Protein AF-F3FT94-F1 (afdb_monomer_lite)

Sequence (284 aa):
KVILTPLTETDPQAVAIVDQLWSALGADVEHMQVERHDEVLAATSHLPHLLAFGLVDSLAKRNENLDIFRYAAGGFRDFTRIAGSDPTMWHDIFMANRDAVLRTLDSFRTDLDALREAVDAGDGAQLMDVFTRARAAREHFGRILASRARVDTAPEEPRALHSGSAEGVSHRIKGPVDVTSAVLFMVATSISEGCDLLLEDVPVSSFCEGSIDILRLMGGDIVLQNVRKLANETVADLHVRSARLKGADIPEALVPLALNAFPVLLVAAACAEGRTILRGAQAL

Structure (mmCIF, N/CA/C/O backbone):
data_AF-F3FT94-F1
#
_entry.id   AF-F3FT94-F1
#
loop_
_atom_site.group_PDB
_atom_site.id
_atom_site.type_symbol
_atom_site.label_atom_id
_atom_site.label_alt_id
_atom_site.label_comp_id
_atom_site.label_asym_id
_atom_site.label_entity_id
_atom_site.label_seq_id
_atom_site.pdbx_PDB_ins_code
_atom_site.Cartn_x
_atom_site.Cartn_y
_atom_site.Cartn_z
_atom_site.occupancy
_atom_site.B_iso_or_equiv
_atom_site.auth_seq_id
_atom_site.auth_comp_id
_atom_site.auth_asym_id
_atom_site.auth_atom_id
_atom_site.pdbx_PDB_model_num
ATOM 1 N N . LYS A 1 1 ? -3.438 10.968 3.374 1.00 79.06 1 LYS A N 1
ATOM 2 C CA . LYS A 1 1 ? -4.656 10.794 2.556 1.00 79.06 1 LYS A CA 1
ATOM 3 C C . LYS A 1 1 ? -5.293 9.473 2.922 1.00 79.06 1 LYS A C 1
ATOM 5 O O . LYS A 1 1 ? -4.556 8.499 3.029 1.00 79.06 1 LYS A O 1
ATOM 10 N N . VAL A 1 2 ? -6.606 9.455 3.099 1.00 85.06 2 VAL A N 1
ATOM 11 C CA . VAL A 1 2 ? -7.408 8.240 3.288 1.00 85.06 2 VAL A CA 1
ATOM 12 C C . VAL A 1 2 ? -8.500 8.263 2.227 1.00 85.06 2 VAL A C 1
ATOM 14 O O . VAL A 1 2 ? -9.102 9.308 2.006 1.00 85.06 2 VAL A O 1
ATOM 17 N N . ILE A 1 3 ? -8.714 7.146 1.534 1.00 91.38 3 ILE A N 1
ATOM 18 C CA . ILE A 1 3 ? -9.756 7.040 0.510 1.00 91.38 3 ILE A CA 1
ATOM 19 C C . ILE A 1 3 ? -10.891 6.204 1.090 1.00 91.38 3 ILE A C 1
ATOM 21 O O . ILE A 1 3 ? -10.663 5.072 1.508 1.00 91.38 3 ILE A O 1
ATOM 25 N N . LEU A 1 4 ? -12.098 6.761 1.111 1.00 92.62 4 LEU A N 1
ATOM 26 C CA . LEU A 1 4 ? -13.319 6.030 1.429 1.00 92.62 4 LEU A CA 1
ATOM 27 C C . LEU A 1 4 ? -14.034 5.674 0.127 1.00 92.62 4 LEU A C 1
ATOM 29 O O . LEU A 1 4 ? -14.183 6.518 -0.758 1.00 92.62 4 LEU A O 1
ATOM 33 N N . THR A 1 5 ? -14.496 4.432 0.016 1.00 94.50 5 THR A N 1
ATOM 34 C CA . THR A 1 5 ? -15.199 3.919 -1.166 1.00 94.50 5 THR A CA 1
ATOM 35 C C . THR A 1 5 ? -16.643 3.519 -0.846 1.00 94.50 5 THR A C 1
ATOM 37 O O . THR A 1 5 ? -16.990 2.340 -0.931 1.00 94.50 5 THR A O 1
ATOM 40 N N . PRO A 1 6 ? -17.503 4.471 -0.426 1.00 93.69 6 PRO A N 1
ATOM 41 C CA . PRO A 1 6 ? -18.876 4.151 -0.054 1.00 93.69 6 PRO A CA 1
ATOM 42 C C . PRO A 1 6 ? -19.667 3.630 -1.259 1.00 93.69 6 PRO A C 1
ATOM 44 O O . PRO A 1 6 ? -19.603 4.191 -2.356 1.00 93.69 6 PRO A O 1
ATOM 47 N N . LEU A 1 7 ? -20.441 2.570 -1.032 1.00 93.19 7 LEU A N 1
ATOM 48 C CA . LEU A 1 7 ? -21.412 2.035 -1.981 1.00 93.19 7 LEU A CA 1
ATOM 49 C C . LEU A 1 7 ? -22.773 2.715 -1.791 1.00 93.19 7 LEU A C 1
ATOM 51 O O . LEU A 1 7 ? -23.006 3.426 -0.814 1.00 93.19 7 LEU A O 1
ATOM 55 N N . THR A 1 8 ? -23.700 2.467 -2.717 1.00 91.88 8 THR A N 1
ATOM 56 C CA . THR A 1 8 ? -25.050 3.061 -2.652 1.00 91.88 8 THR A CA 1
ATOM 57 C C . THR A 1 8 ? -25.821 2.568 -1.424 1.00 91.88 8 THR A C 1
ATOM 59 O O . THR A 1 8 ? -26.625 3.298 -0.850 1.00 91.88 8 THR A O 1
ATOM 62 N N . GLU A 1 9 ? -25.561 1.331 -1.014 1.00 91.06 9 GLU A N 1
ATOM 63 C CA . GLU A 1 9 ? -26.126 0.672 0.160 1.00 91.06 9 GLU A CA 1
ATOM 64 C C . GLU A 1 9 ? -25.372 0.964 1.466 1.00 91.06 9 GLU A C 1
ATOM 66 O O . GLU A 1 9 ? -25.832 0.553 2.531 1.00 91.06 9 GLU A O 1
ATOM 71 N N . THR A 1 10 ? -24.214 1.634 1.414 1.00 86.31 10 THR A N 1
ATOM 72 C CA . THR A 1 10 ? -23.462 1.968 2.629 1.00 86.31 10 THR A CA 1
ATOM 73 C C . THR A 1 10 ? -24.223 3.016 3.435 1.00 86.31 10 THR A C 1
ATOM 75 O O . THR A 1 10 ? -24.618 4.047 2.897 1.00 86.31 10 THR A O 1
ATOM 78 N N . ASP A 1 11 ? -24.410 2.768 4.736 1.00 86.19 11 ASP A N 1
ATOM 79 C CA . ASP A 1 11 ? -25.089 3.704 5.634 1.00 86.19 11 ASP A CA 1
ATOM 80 C C . ASP A 1 11 ? -24.367 5.069 5.647 1.00 86.19 11 ASP A C 1
ATOM 82 O O . ASP A 1 11 ? -23.209 5.147 6.079 1.00 86.19 11 ASP A O 1
ATOM 86 N N . PRO A 1 12 ? -25.032 6.161 5.223 1.00 89.31 12 PRO A N 1
ATOM 87 C CA . PRO A 1 12 ? -24.436 7.492 5.214 1.00 89.31 12 PRO A CA 1
ATOM 88 C C . PRO A 1 12 ? -23.957 7.963 6.592 1.00 89.31 12 PRO A C 1
ATOM 90 O O . PRO A 1 12 ? -22.992 8.726 6.672 1.00 89.31 12 PRO A O 1
ATOM 93 N N . GLN A 1 13 ? -24.601 7.520 7.680 1.00 82.62 13 GLN A N 1
ATOM 94 C CA . GLN A 1 13 ? -24.169 7.866 9.036 1.00 82.62 13 GLN A CA 1
ATOM 95 C C . GLN A 1 13 ? -22.846 7.181 9.387 1.00 82.62 13 GLN A C 1
ATOM 97 O O . GLN A 1 13 ? -21.951 7.830 9.927 1.00 82.62 13 GLN A O 1
ATOM 102 N N . ALA A 1 14 ? -22.682 5.908 9.020 1.00 79.25 14 ALA A N 1
ATOM 103 C CA . ALA A 1 14 ? -21.430 5.185 9.228 1.00 79.25 14 ALA A CA 1
ATOM 104 C C . ALA A 1 14 ? -20.273 5.819 8.437 1.00 79.25 14 ALA A C 1
ATOM 106 O O . ALA A 1 14 ? -19.185 6.008 8.985 1.00 79.25 14 ALA A O 1
ATOM 107 N N . VAL A 1 15 ? -20.516 6.222 7.182 1.00 85.81 15 VAL A N 1
ATOM 108 C CA . VAL A 1 15 ? -19.518 6.940 6.367 1.00 85.81 15 VAL A CA 1
ATOM 109 C C . VAL A 1 15 ? -19.104 8.245 7.042 1.00 85.81 15 VAL A C 1
ATOM 111 O O . VAL A 1 15 ? -17.912 8.514 7.153 1.00 85.81 15 VAL A O 1
ATOM 114 N N . ALA A 1 16 ? -20.065 9.030 7.540 1.00 83.00 16 ALA A N 1
ATOM 115 C CA . ALA A 1 16 ? -19.778 10.291 8.219 1.00 83.00 16 ALA A CA 1
ATOM 116 C C . ALA A 1 16 ? -18.933 10.100 9.491 1.00 83.00 16 ALA A C 1
ATOM 118 O O . ALA A 1 16 ? -18.038 10.902 9.749 1.00 83.00 16 ALA A O 1
ATOM 119 N N . ILE A 1 17 ? -19.179 9.036 10.263 1.00 78.25 17 ILE A N 1
ATOM 120 C CA . ILE A 1 17 ? -18.390 8.709 11.461 1.00 78.25 17 ILE A CA 1
ATOM 121 C C . ILE A 1 17 ? -16.949 8.343 11.080 1.00 78.25 17 ILE A C 1
ATOM 123 O O . ILE A 1 17 ? -16.007 8.867 11.675 1.00 78.25 17 ILE A O 1
ATOM 127 N N . VAL A 1 18 ? -16.762 7.470 10.083 1.00 79.81 18 VAL A N 1
ATOM 128 C CA . VAL A 1 18 ? -15.424 7.046 9.630 1.00 79.81 18 VAL A CA 1
ATOM 129 C C . VAL A 1 18 ? -14.651 8.214 9.016 1.00 79.81 18 VAL A C 1
ATOM 131 O O . VAL A 1 18 ? -13.454 8.355 9.262 1.00 79.81 18 VAL A O 1
ATOM 134 N N . ASP A 1 19 ? -15.325 9.076 8.257 1.00 87.25 19 ASP A N 1
ATOM 135 C CA . ASP A 1 19 ? -14.734 10.301 7.722 1.00 87.25 19 ASP A CA 1
ATOM 136 C C . ASP A 1 19 ? -14.255 11.220 8.852 1.00 87.25 19 ASP A C 1
ATOM 138 O O . ASP A 1 19 ? -13.080 11.583 8.894 1.00 87.25 19 ASP A O 1
ATOM 142 N N . GLN A 1 20 ? -15.123 11.518 9.826 1.00 79.19 20 GLN A N 1
ATOM 143 C CA . GLN A 1 20 ? -14.771 12.357 10.973 1.00 79.19 20 GLN A CA 1
ATOM 144 C C . GLN A 1 20 ? -13.613 11.779 11.782 1.00 79.19 20 GLN A C 1
ATOM 146 O O . GLN A 1 20 ? -12.736 12.535 12.199 1.00 79.19 20 GLN A O 1
ATOM 151 N N . LEU A 1 21 ? -13.583 10.458 11.977 1.00 78.75 21 LEU A N 1
ATOM 152 C CA . LEU A 1 21 ? -12.481 9.772 12.644 1.00 78.75 21 LEU A CA 1
ATOM 153 C C . LEU A 1 21 ? -11.152 10.053 11.934 1.00 78.75 21 LEU A C 1
ATOM 155 O O . LEU A 1 21 ? -10.201 10.512 12.565 1.00 78.75 21 LEU A O 1
ATOM 159 N N . TRP A 1 22 ? -11.080 9.812 10.624 1.00 80.25 22 TRP A N 1
ATOM 160 C CA . TRP A 1 22 ? -9.849 10.016 9.859 1.00 80.25 22 TRP A CA 1
ATOM 161 C C . TRP A 1 22 ? -9.465 11.491 9.747 1.00 80.25 22 TRP A C 1
ATOM 163 O O . TRP A 1 22 ? -8.296 11.838 9.934 1.00 80.25 22 TRP A O 1
ATOM 173 N N . SER A 1 23 ? -10.443 12.361 9.514 1.00 80.44 23 SER A N 1
ATOM 174 C CA . SER A 1 23 ? -10.255 13.810 9.458 1.00 80.44 23 SER A CA 1
ATOM 175 C C . SER A 1 23 ? -9.723 14.362 10.786 1.00 80.44 23 SER A C 1
ATOM 177 O O . SER A 1 23 ? -8.806 15.182 10.793 1.00 80.44 23 SER A O 1
ATOM 179 N N . ALA A 1 24 ? -10.221 13.876 11.927 1.00 70.75 24 ALA A N 1
ATOM 180 C CA . ALA A 1 24 ? -9.740 14.296 13.244 1.00 70.75 24 ALA A CA 1
ATOM 181 C C . ALA A 1 24 ? -8.314 13.811 13.558 1.00 70.75 24 ALA A C 1
ATOM 183 O O . ALA A 1 24 ? -7.609 14.446 14.340 1.00 70.75 24 ALA A O 1
ATOM 184 N N . LEU A 1 25 ? -7.861 12.731 12.911 1.00 72.06 25 LEU A N 1
ATOM 185 C CA . LEU A 1 25 ? -6.463 12.285 12.932 1.00 72.06 25 LEU A CA 1
ATOM 186 C C . LEU A 1 25 ? -5.565 13.083 11.962 1.00 72.06 25 LEU A C 1
ATOM 188 O O . LEU A 1 25 ? -4.392 12.749 11.796 1.00 72.06 25 LEU A O 1
ATOM 192 N N . GLY A 1 26 ? -6.094 14.128 11.315 1.00 74.44 26 GLY A N 1
ATOM 193 C CA . GLY A 1 26 ? -5.369 14.970 10.360 1.00 74.44 26 GLY A CA 1
ATOM 194 C C . GLY A 1 26 ? -5.232 14.352 8.967 1.00 74.44 26 GLY A C 1
ATOM 195 O O . GLY A 1 26 ? -4.396 14.792 8.175 1.00 74.44 26 GLY A O 1
ATOM 196 N N . ALA A 1 27 ? -6.006 13.310 8.647 1.00 76.88 27 ALA A N 1
ATOM 197 C CA . ALA A 1 27 ? -5.999 12.746 7.307 1.00 76.88 27 ALA A CA 1
ATOM 198 C C . ALA A 1 27 ? -6.817 13.610 6.335 1.00 76.88 27 ALA A C 1
ATOM 200 O O . ALA A 1 27 ? -7.955 13.967 6.600 1.00 76.88 27 ALA A O 1
ATOM 201 N N . ASP A 1 28 ? -6.259 13.862 5.152 1.00 84.06 28 ASP A N 1
ATOM 202 C CA . ASP A 1 28 ? -7.012 14.332 3.984 1.00 84.06 28 ASP A CA 1
ATOM 203 C C . ASP A 1 28 ? -7.885 13.179 3.447 1.00 84.06 28 ASP A C 1
ATOM 205 O O . ASP A 1 28 ? -7.358 12.255 2.807 1.00 84.06 28 ASP A O 1
ATOM 209 N N . VAL A 1 29 ? -9.177 13.184 3.798 1.00 88.69 29 VAL A N 1
ATOM 210 C CA . VAL A 1 29 ? -10.160 12.152 3.430 1.00 88.69 29 VAL A CA 1
ATOM 211 C C . VAL A 1 29 ? -10.788 12.471 2.073 1.00 88.69 29 VAL A C 1
ATOM 213 O O . VAL A 1 29 ? -11.266 13.576 1.831 1.00 88.69 29 VAL A O 1
ATOM 216 N N . GLU A 1 30 ? -10.805 11.489 1.173 1.00 92.88 30 GLU A N 1
ATOM 217 C CA . GLU A 1 30 ? -11.364 11.613 -0.175 1.00 92.88 30 GLU A CA 1
ATOM 218 C C . GLU A 1 30 ? -12.339 10.470 -0.450 1.00 92.88 30 GLU A C 1
ATOM 220 O O . GLU A 1 30 ? -12.083 9.328 -0.074 1.00 92.88 30 GLU A O 1
ATOM 225 N N . HIS A 1 31 ? -13.466 10.759 -1.102 1.00 93.75 31 HIS A N 1
ATOM 226 C CA . HIS A 1 31 ? -14.447 9.734 -1.467 1.00 93.75 31 HIS A CA 1
ATOM 227 C C . HIS A 1 31 ? -14.284 9.355 -2.934 1.00 93.75 31 HIS A C 1
ATOM 229 O O . HIS A 1 31 ? -14.174 10.224 -3.801 1.00 93.75 31 HIS A O 1
ATOM 235 N N . MET A 1 32 ? -14.282 8.057 -3.225 1.00 94.44 32 MET A N 1
ATOM 236 C CA . MET A 1 32 ? -14.032 7.535 -4.568 1.00 94.44 32 MET A CA 1
ATOM 237 C C . MET A 1 32 ? -14.913 6.320 -4.858 1.00 94.44 32 MET A C 1
ATOM 239 O O . MET A 1 32 ? -15.293 5.595 -3.953 1.00 94.44 32 MET A O 1
ATOM 243 N N . GLN A 1 33 ? -15.239 6.072 -6.125 1.00 95.56 33 GLN A N 1
ATOM 244 C CA . GLN A 1 33 ? -15.858 4.799 -6.514 1.00 95.56 33 GLN A CA 1
ATOM 245 C C . GLN A 1 33 ? -14.830 3.662 -6.432 1.00 95.56 33 GLN A C 1
ATOM 247 O O . GLN A 1 33 ? -13.646 3.900 -6.690 1.00 95.56 33 GLN A O 1
ATOM 252 N N . VAL A 1 34 ? -15.275 2.443 -6.111 1.00 94.12 34 VAL A N 1
ATOM 253 C CA . VAL A 1 34 ? -14.401 1.264 -5.942 1.00 94.12 34 VAL A CA 1
ATOM 254 C C . VAL A 1 34 ? -13.569 1.010 -7.199 1.00 94.12 34 VAL A C 1
ATOM 256 O O . VAL A 1 34 ? -12.347 0.904 -7.127 1.00 94.12 34 VAL A O 1
ATOM 259 N N . GLU A 1 35 ? -14.198 1.027 -8.371 1.00 94.88 35 GLU A N 1
ATOM 260 C CA . GLU A 1 35 ? -13.521 0.772 -9.647 1.00 94.88 35 GLU A CA 1
ATOM 261 C C . GLU A 1 35 ? -12.454 1.833 -9.921 1.00 94.88 35 GLU A C 1
ATOM 263 O O . GLU A 1 35 ? -11.358 1.536 -10.396 1.00 94.88 35 GLU A O 1
ATOM 268 N N . ARG A 1 36 ? -12.756 3.090 -9.579 1.00 95.69 36 ARG A N 1
ATOM 269 C CA . ARG A 1 36 ? -11.820 4.196 -9.768 1.00 95.69 36 ARG A CA 1
ATOM 270 C C . ARG A 1 36 ? -10.638 4.102 -8.804 1.00 95.69 36 ARG A C 1
ATOM 272 O O . ARG A 1 36 ? -9.517 4.395 -9.219 1.00 95.69 36 ARG A O 1
ATOM 279 N N . HIS A 1 37 ? -10.879 3.703 -7.558 1.00 96.12 37 HIS A N 1
ATOM 280 C CA . HIS A 1 37 ? -9.828 3.436 -6.577 1.00 96.12 37 HIS A CA 1
ATOM 281 C C . HIS A 1 37 ? -8.860 2.379 -7.109 1.00 96.12 37 HIS A C 1
ATOM 283 O O . HIS A 1 37 ? -7.651 2.619 -7.182 1.00 96.12 37 HIS A O 1
ATOM 289 N N . ASP A 1 38 ? -9.404 1.265 -7.583 1.00 96.25 38 ASP A N 1
ATOM 290 C CA . ASP A 1 38 ? -8.629 0.137 -8.079 1.00 96.25 38 ASP A CA 1
ATOM 291 C C . ASP A 1 38 ? -7.821 0.485 -9.332 1.00 96.25 38 ASP A C 1
ATOM 293 O O . ASP A 1 38 ? -6.641 0.137 -9.417 1.00 96.25 38 ASP A O 1
ATOM 297 N N . GLU A 1 39 ? -8.393 1.233 -10.276 1.00 96.94 39 GLU A N 1
ATOM 298 C CA . GLU A 1 39 ? -7.671 1.724 -11.457 1.00 96.94 39 GLU A CA 1
ATOM 299 C C . GLU A 1 39 ? -6.526 2.676 -11.098 1.00 96.94 39 GLU A C 1
ATOM 301 O O . GLU A 1 39 ? -5.420 2.572 -11.642 1.00 96.94 39 GLU A O 1
ATOM 306 N N . VAL A 1 40 ? -6.775 3.617 -10.183 1.00 95.38 40 VAL A N 1
ATOM 307 C CA . VAL A 1 40 ? -5.762 4.593 -9.766 1.00 95.38 40 VAL A CA 1
ATOM 308 C C . VAL A 1 40 ? -4.627 3.893 -9.023 1.00 95.38 40 VAL A C 1
ATOM 310 O O . VAL A 1 40 ? -3.456 4.168 -9.311 1.00 95.38 40 VAL A O 1
ATOM 313 N N . LEU A 1 41 ? -4.932 2.974 -8.102 1.00 95.88 41 LEU A N 1
ATOM 314 C CA . LEU A 1 41 ? -3.902 2.253 -7.353 1.00 95.88 41 LEU A CA 1
ATOM 315 C C . LEU A 1 41 ? -3.169 1.218 -8.208 1.00 95.88 41 LEU A C 1
ATOM 317 O O . LEU A 1 41 ? -1.963 1.047 -8.018 1.00 95.88 41 LEU A O 1
ATOM 321 N N . ALA A 1 42 ? -3.822 0.613 -9.204 1.00 97.75 42 ALA A N 1
ATOM 322 C CA . ALA A 1 42 ? -3.145 -0.247 -10.171 1.00 97.75 42 ALA A CA 1
ATOM 323 C C . ALA A 1 42 ? -1.989 0.490 -10.866 1.00 97.75 42 ALA A C 1
ATOM 325 O O . ALA A 1 42 ? -0.866 -0.015 -10.908 1.00 97.75 42 ALA A O 1
ATOM 326 N N . ALA A 1 43 ? -2.235 1.719 -11.328 1.00 95.00 43 ALA A N 1
ATOM 327 C CA . ALA A 1 43 ? -1.231 2.528 -12.015 1.00 95.00 43 ALA A CA 1
ATOM 328 C C . ALA A 1 43 ? -0.184 3.151 -11.080 1.00 95.00 43 ALA A C 1
ATOM 330 O O . ALA A 1 43 ? 0.997 3.212 -11.423 1.00 95.00 43 ALA A O 1
ATOM 331 N N . THR A 1 44 ? -0.604 3.640 -9.912 1.00 92.62 44 THR A N 1
ATOM 332 C CA . THR A 1 44 ? 0.252 4.468 -9.042 1.00 92.62 44 THR A CA 1
ATOM 333 C C . THR A 1 44 ? 0.943 3.695 -7.919 1.00 92.62 44 THR A C 1
ATOM 335 O O . THR A 1 44 ? 1.904 4.208 -7.346 1.00 92.62 44 THR A O 1
ATOM 338 N N . SER A 1 45 ? 0.498 2.469 -7.624 1.00 94.81 45 SER A N 1
ATOM 339 C CA . SER A 1 45 ? 1.023 1.638 -6.536 1.00 94.81 45 SER A CA 1
ATOM 340 C C . SER A 1 45 ? 1.356 0.216 -6.996 1.00 94.81 45 SER A C 1
ATOM 342 O O . SER A 1 45 ? 2.506 -0.212 -6.873 1.00 94.81 45 SER A O 1
ATOM 344 N N . HIS A 1 46 ? 0.400 -0.508 -7.583 1.00 97.38 46 HIS A N 1
ATOM 345 C CA . HIS A 1 46 ? 0.551 -1.945 -7.832 1.00 97.38 46 HIS A CA 1
ATOM 346 C C . HIS A 1 46 ? 1.537 -2.254 -8.959 1.00 97.38 46 HIS A C 1
ATOM 348 O O . HIS A 1 46 ? 2.455 -3.050 -8.761 1.00 97.38 46 HIS A O 1
ATOM 354 N N . LEU A 1 47 ? 1.406 -1.601 -10.118 1.00 97.25 47 LEU A N 1
ATOM 355 C CA . LEU A 1 47 ? 2.344 -1.785 -11.225 1.00 97.25 47 LEU A CA 1
ATOM 356 C C . LEU A 1 47 ? 3.794 -1.456 -10.811 1.00 97.25 47 LEU A C 1
ATOM 358 O O . LEU A 1 47 ? 4.666 -2.283 -11.079 1.00 97.25 47 LEU A O 1
ATOM 362 N N . PRO A 1 48 ? 4.090 -0.336 -10.116 1.00 95.31 48 PRO A N 1
ATOM 363 C CA . PRO A 1 48 ? 5.423 -0.094 -9.567 1.00 95.31 48 PRO A CA 1
ATOM 364 C C . PRO A 1 48 ? 5.984 -1.250 -8.726 1.00 95.31 48 PRO A C 1
ATOM 366 O O . PRO A 1 48 ? 7.136 -1.633 -8.927 1.00 95.31 48 PRO A O 1
ATOM 369 N N . HIS A 1 49 ? 5.185 -1.842 -7.830 1.00 95.69 49 HIS A N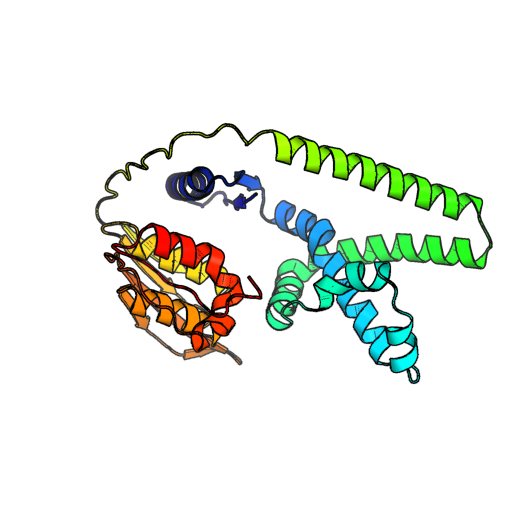 1
ATOM 370 C CA . HIS A 1 49 ? 5.628 -2.990 -7.028 1.00 95.69 49 HIS A CA 1
ATOM 371 C C . HIS A 1 49 ? 5.867 -4.227 -7.892 1.00 95.69 49 HIS A C 1
ATOM 373 O O . HIS A 1 49 ? 6.896 -4.882 -7.739 1.00 95.69 49 HIS A O 1
ATOM 379 N N . LEU A 1 50 ? 4.975 -4.514 -8.845 1.00 96.38 50 LEU A N 1
ATOM 380 C CA . LEU A 1 50 ? 5.123 -5.651 -9.753 1.00 96.38 50 LEU A CA 1
ATOM 381 C C . LEU A 1 50 ? 6.421 -5.555 -10.570 1.00 96.38 50 LEU A C 1
ATOM 383 O O . LEU A 1 50 ? 7.162 -6.533 -10.679 1.00 96.38 50 LEU A O 1
ATOM 387 N N . LEU A 1 51 ? 6.730 -4.366 -11.096 1.00 95.44 51 LEU A N 1
ATOM 388 C CA . LEU A 1 51 ? 7.968 -4.106 -11.834 1.00 95.44 51 LEU A CA 1
ATOM 389 C C . LEU A 1 51 ? 9.206 -4.218 -10.936 1.00 95.44 51 LEU A C 1
ATOM 391 O O . LEU A 1 51 ? 10.220 -4.767 -11.368 1.00 95.44 51 LEU A O 1
ATOM 395 N N . ALA A 1 52 ? 9.135 -3.734 -9.693 1.00 93.38 52 ALA A N 1
ATOM 396 C CA . ALA A 1 52 ? 10.236 -3.838 -8.740 1.00 93.38 52 ALA A CA 1
ATOM 397 C C . ALA A 1 52 ? 10.528 -5.301 -8.360 1.00 93.38 52 ALA A C 1
ATOM 399 O O . ALA A 1 52 ? 11.682 -5.726 -8.451 1.00 93.38 52 ALA A O 1
ATOM 400 N N . PHE A 1 53 ? 9.499 -6.082 -8.005 1.00 94.19 53 PHE A N 1
ATOM 401 C CA . PHE A 1 53 ? 9.634 -7.519 -7.739 1.00 94.19 53 PHE A CA 1
ATOM 402 C C . PHE A 1 53 ? 10.197 -8.257 -8.956 1.00 94.19 53 PHE A C 1
ATOM 404 O O . PHE A 1 53 ? 11.181 -8.986 -8.831 1.00 94.19 53 PHE A O 1
ATOM 411 N N . GLY A 1 54 ? 9.625 -8.021 -10.142 1.00 93.56 54 GLY A N 1
ATOM 412 C CA . GLY A 1 54 ? 10.058 -8.666 -11.381 1.00 93.56 54 GLY A CA 1
ATOM 413 C C . GLY A 1 54 ? 11.505 -8.340 -11.758 1.00 93.56 54 GLY A C 1
ATOM 414 O O . GLY A 1 54 ? 12.247 -9.229 -12.179 1.00 93.56 54 GLY A O 1
ATOM 415 N N . LEU A 1 55 ? 11.943 -7.091 -11.571 1.00 91.06 55 LEU A N 1
ATOM 416 C CA . LEU A 1 55 ? 13.325 -6.690 -11.837 1.00 91.06 55 LEU A CA 1
ATOM 417 C C . LEU A 1 55 ? 14.307 -7.385 -10.885 1.00 91.06 55 LEU A C 1
ATOM 419 O O . LEU A 1 55 ? 15.310 -7.935 -11.343 1.00 91.06 55 LEU A O 1
ATOM 423 N N . VAL A 1 56 ? 14.025 -7.376 -9.579 1.00 90.38 56 VAL A N 1
ATOM 424 C CA . VAL A 1 56 ? 14.895 -8.010 -8.574 1.00 90.38 56 VAL A CA 1
ATOM 425 C C . VAL A 1 56 ? 14.988 -9.517 -8.805 1.00 90.38 56 VAL A C 1
ATOM 427 O O . VAL A 1 56 ? 16.095 -10.056 -8.843 1.00 90.38 56 VAL A O 1
ATOM 430 N N . ASP A 1 57 ? 13.855 -10.185 -9.022 1.00 92.06 57 ASP A N 1
ATOM 431 C CA . ASP A 1 57 ? 13.795 -11.626 -9.288 1.00 92.06 57 ASP A CA 1
ATOM 432 C C . ASP A 1 57 ? 14.538 -12.008 -10.583 1.00 92.06 57 ASP A C 1
ATOM 434 O O . ASP A 1 57 ? 15.333 -12.952 -10.600 1.00 92.06 57 ASP A O 1
ATOM 438 N N . SER A 1 58 ? 14.367 -11.225 -11.655 1.00 89.31 58 SER A N 1
ATOM 439 C CA . SER A 1 58 ? 15.076 -11.429 -12.925 1.00 89.31 58 SER A CA 1
ATOM 440 C C . SER A 1 58 ? 16.598 -11.347 -12.765 1.00 89.31 58 SER A C 1
ATOM 442 O O . SER A 1 58 ? 17.328 -12.184 -13.302 1.00 89.31 58 SER A O 1
ATOM 444 N N . LEU A 1 59 ? 17.098 -10.377 -11.990 1.00 87.38 59 LEU A N 1
ATOM 445 C CA . LEU A 1 59 ? 18.534 -10.232 -11.734 1.00 87.38 59 LEU A CA 1
ATOM 446 C C . LEU A 1 59 ? 19.077 -11.320 -10.803 1.00 87.38 59 LEU A C 1
ATOM 448 O O . LEU A 1 59 ? 20.178 -11.821 -11.038 1.00 87.38 59 LEU A O 1
ATOM 452 N N . ALA A 1 60 ? 18.306 -11.723 -9.791 1.00 85.38 60 ALA A N 1
ATOM 453 C CA . ALA A 1 60 ? 18.697 -12.772 -8.852 1.00 85.38 60 ALA A CA 1
ATOM 454 C C . ALA A 1 60 ? 18.942 -14.124 -9.543 1.00 85.38 60 ALA A C 1
ATOM 456 O O . ALA A 1 60 ? 19.825 -14.875 -9.125 1.00 85.38 60 ALA A O 1
ATOM 457 N N . LYS A 1 61 ? 18.213 -14.399 -10.631 1.00 86.44 61 LYS A N 1
ATOM 458 C CA . LYS A 1 61 ? 18.321 -15.622 -11.444 1.00 86.44 61 LYS A CA 1
ATOM 459 C C . LYS A 1 61 ? 19.539 -15.664 -12.378 1.00 86.44 61 LYS A C 1
ATOM 461 O O . LYS A 1 61 ? 19.758 -16.681 -13.034 1.00 86.44 61 LYS A O 1
ATOM 466 N N . ARG A 1 62 ? 20.328 -14.589 -12.484 1.00 83.50 62 ARG A N 1
ATOM 467 C CA . ARG A 1 62 ? 21.511 -14.540 -13.364 1.00 83.50 62 ARG A CA 1
ATOM 468 C C . ARG A 1 62 ? 22.731 -15.153 -12.671 1.00 83.50 62 ARG A C 1
ATOM 470 O O . ARG A 1 62 ? 22.948 -14.932 -11.486 1.00 83.50 62 ARG A O 1
ATOM 477 N N . ASN A 1 63 ? 23.579 -15.841 -13.439 1.00 70.56 63 ASN A N 1
ATOM 478 C CA . ASN A 1 63 ? 24.803 -16.482 -12.929 1.00 70.56 63 ASN A CA 1
ATOM 479 C C . ASN A 1 63 ? 25.807 -15.492 -12.292 1.00 70.56 63 ASN A C 1
ATOM 481 O O . ASN A 1 63 ? 26.609 -15.898 -11.461 1.00 70.56 63 ASN A O 1
ATOM 485 N N . GLU A 1 64 ? 25.751 -14.207 -12.656 1.00 72.56 64 GLU A N 1
ATOM 486 C CA . GLU A 1 64 ? 26.646 -13.130 -12.184 1.00 72.56 64 GLU A CA 1
ATOM 487 C C . GLU A 1 64 ? 25.968 -12.196 -11.159 1.00 72.56 64 GLU A C 1
ATOM 489 O O . GLU A 1 64 ? 26.346 -11.033 -11.007 1.00 72.56 64 GLU A O 1
ATOM 494 N N . ASN A 1 65 ? 24.923 -12.665 -10.470 1.00 74.38 65 ASN A N 1
ATOM 495 C CA . ASN A 1 65 ? 24.088 -11.824 -9.606 1.00 74.38 65 ASN A CA 1
ATOM 496 C C . ASN A 1 65 ? 24.884 -11.014 -8.557 1.00 74.38 65 ASN A C 1
ATOM 498 O O . ASN A 1 65 ? 24.602 -9.831 -8.372 1.00 74.38 65 ASN A O 1
ATOM 502 N N . LEU A 1 66 ? 25.909 -11.592 -7.923 1.00 68.06 66 LEU A N 1
ATOM 503 C CA . LEU A 1 66 ? 26.723 -10.923 -6.899 1.00 68.06 66 LEU A CA 1
ATOM 504 C C . LEU A 1 66 ? 27.474 -9.698 -7.433 1.00 68.06 66 LEU A C 1
ATOM 506 O O . LEU A 1 66 ? 27.571 -8.692 -6.729 1.00 68.06 66 LEU A O 1
ATOM 510 N N . ASP A 1 67 ? 27.972 -9.759 -8.666 1.00 70.62 67 ASP A N 1
ATOM 511 C CA . ASP A 1 67 ? 28.648 -8.621 -9.288 1.00 70.62 67 ASP A CA 1
ATOM 512 C C . ASP A 1 67 ? 27.627 -7.567 -9.730 1.00 70.62 67 ASP A C 1
ATOM 514 O O . ASP A 1 67 ? 27.815 -6.383 -9.457 1.00 70.62 67 ASP A O 1
ATOM 518 N N . ILE A 1 68 ? 26.483 -7.978 -10.290 1.00 70.00 68 ILE A N 1
ATOM 519 C CA . ILE A 1 68 ? 25.389 -7.063 -10.662 1.00 70.00 68 ILE A CA 1
ATOM 520 C C . ILE A 1 68 ? 24.908 -6.252 -9.449 1.00 70.00 68 ILE A C 1
ATOM 522 O O . ILE A 1 68 ? 24.800 -5.027 -9.525 1.00 70.00 68 ILE A O 1
ATOM 526 N N . PHE A 1 69 ? 24.666 -6.913 -8.314 1.00 73.19 69 PHE A N 1
ATOM 527 C CA . PHE A 1 69 ? 24.241 -6.233 -7.089 1.00 73.19 69 PHE A CA 1
ATOM 528 C C . PHE A 1 69 ? 25.360 -5.390 -6.461 1.00 73.19 69 PHE A C 1
ATOM 530 O O . PHE A 1 69 ? 25.066 -4.382 -5.821 1.00 73.19 69 PHE A O 1
ATOM 537 N N . ARG A 1 70 ? 26.639 -5.727 -6.674 1.00 72.88 70 ARG A N 1
ATOM 538 C CA . ARG A 1 70 ? 27.776 -4.904 -6.221 1.00 72.88 70 ARG A CA 1
ATOM 539 C C . ARG A 1 70 ? 27.863 -3.566 -6.962 1.00 72.88 70 ARG A C 1
ATOM 541 O O . ARG A 1 70 ? 28.282 -2.577 -6.366 1.00 72.88 70 ARG A O 1
ATOM 548 N N . TYR A 1 71 ? 27.460 -3.527 -8.232 1.00 71.75 71 TYR A N 1
ATOM 549 C CA . TYR A 1 71 ? 27.416 -2.301 -9.042 1.00 71.75 71 TYR A CA 1
ATOM 550 C C . TYR A 1 71 ? 26.072 -1.569 -8.982 1.00 71.75 71 TYR A C 1
ATOM 552 O O . TYR A 1 71 ? 25.912 -0.526 -9.622 1.00 71.75 71 TYR A O 1
ATOM 560 N N . ALA A 1 72 ? 25.110 -2.077 -8.211 1.00 70.62 72 ALA A N 1
ATOM 561 C CA . ALA A 1 72 ? 23.841 -1.406 -8.001 1.00 70.62 72 ALA A CA 1
ATOM 562 C C . ALA A 1 72 ? 24.063 -0.040 -7.327 1.00 70.62 72 ALA A C 1
ATOM 564 O O . ALA A 1 72 ? 24.358 0.065 -6.138 1.00 70.62 72 ALA A O 1
ATOM 565 N N . ALA A 1 73 ? 23.926 1.030 -8.110 1.00 68.31 73 ALA A N 1
ATOM 566 C CA . ALA A 1 73 ? 24.017 2.401 -7.626 1.00 68.31 73 ALA A CA 1
ATOM 567 C C . ALA A 1 73 ? 22.719 2.839 -6.918 1.00 68.31 73 ALA A C 1
ATOM 569 O O . ALA A 1 73 ? 21.705 2.137 -6.934 1.00 68.31 73 ALA A O 1
ATOM 570 N N . GLY A 1 74 ? 22.725 4.046 -6.338 1.00 66.81 74 GLY A N 1
ATOM 571 C CA . GLY A 1 74 ? 21.590 4.588 -5.576 1.00 66.81 74 GLY A CA 1
ATOM 572 C C . GLY A 1 74 ? 20.241 4.518 -6.304 1.00 66.81 74 GLY A C 1
ATOM 573 O O . GLY A 1 74 ? 19.244 4.167 -5.686 1.00 66.81 74 GLY A O 1
ATOM 574 N N . GLY A 1 75 ? 20.215 4.734 -7.625 1.00 72.50 75 GLY A N 1
ATOM 575 C CA . GLY A 1 75 ? 18.982 4.653 -8.418 1.00 72.50 75 GLY A CA 1
ATOM 576 C C . GLY A 1 75 ? 18.355 3.255 -8.471 1.00 72.50 75 GLY A C 1
ATOM 577 O O . GLY A 1 75 ? 17.133 3.142 -8.452 1.00 72.50 75 GLY A O 1
ATOM 578 N N . PHE A 1 76 ? 19.171 2.194 -8.475 1.00 78.38 76 PHE A N 1
ATOM 579 C CA . PHE A 1 76 ? 18.666 0.823 -8.381 1.00 78.38 76 PHE A CA 1
ATOM 580 C C . PHE A 1 76 ? 18.054 0.582 -7.004 1.00 78.38 76 PHE A C 1
ATOM 582 O O . PHE A 1 76 ? 16.899 0.183 -6.916 1.00 78.38 76 PHE A O 1
ATOM 589 N N . ARG A 1 77 ? 18.795 0.917 -5.938 1.00 74.56 77 ARG A N 1
ATOM 590 C CA . ARG A 1 77 ? 18.330 0.767 -4.553 1.00 74.56 77 ARG A CA 1
ATOM 591 C C . ARG A 1 77 ? 17.001 1.482 -4.313 1.00 74.56 77 ARG A C 1
ATOM 593 O O . ARG A 1 77 ? 16.120 0.920 -3.672 1.00 74.56 77 ARG A O 1
ATOM 600 N N . ASP A 1 78 ? 16.855 2.704 -4.817 1.00 75.44 78 ASP A N 1
ATOM 601 C CA . ASP A 1 78 ? 15.646 3.501 -4.607 1.00 75.44 78 ASP A CA 1
ATOM 602 C C . ASP A 1 78 ? 14.443 2.922 -5.368 1.00 75.44 78 ASP A C 1
ATOM 604 O O . ASP A 1 78 ? 13.336 2.897 -4.828 1.00 75.44 78 ASP A O 1
ATOM 608 N N . PHE A 1 79 ? 14.659 2.409 -6.585 1.00 79.00 79 PHE A N 1
ATOM 609 C CA . PHE A 1 79 ? 13.618 1.754 -7.381 1.00 79.00 79 PHE A CA 1
ATOM 610 C C . PHE A 1 79 ? 13.197 0.405 -6.784 1.00 79.00 79 PHE A C 1
ATOM 612 O O . PHE A 1 79 ? 12.009 0.105 -6.700 1.00 79.00 79 PHE A O 1
ATOM 619 N N . THR A 1 80 ? 14.156 -0.398 -6.319 1.00 82.00 80 THR A N 1
ATOM 620 C CA . THR A 1 80 ? 13.893 -1.745 -5.796 1.00 82.00 80 THR A CA 1
ATOM 621 C C . THR A 1 80 ? 13.591 -1.779 -4.304 1.00 82.00 80 THR A C 1
ATOM 623 O O . THR A 1 80 ? 13.308 -2.851 -3.778 1.00 82.00 80 THR A O 1
ATOM 626 N N . ARG A 1 81 ? 13.617 -0.642 -3.597 1.00 85.50 81 ARG A N 1
ATOM 627 C CA . ARG A 1 81 ? 13.287 -0.569 -2.162 1.00 85.50 81 ARG A CA 1
ATOM 628 C C . ARG A 1 81 ? 11.937 -1.218 -1.846 1.00 85.50 81 ARG A C 1
ATOM 630 O O . ARG A 1 81 ? 11.803 -1.894 -0.835 1.00 85.50 81 ARG A O 1
ATOM 637 N N . ILE A 1 82 ? 10.955 -1.023 -2.721 1.00 81.56 82 ILE A N 1
ATOM 638 C CA . ILE A 1 82 ? 9.594 -1.545 -2.559 1.00 81.56 82 ILE A CA 1
ATOM 639 C C . ILE A 1 82 ? 9.463 -3.046 -2.871 1.00 81.56 82 ILE A C 1
ATOM 641 O O . ILE A 1 82 ? 8.474 -3.662 -2.503 1.00 81.56 82 ILE A O 1
ATOM 645 N N . ALA A 1 83 ? 10.479 -3.675 -3.474 1.00 84.62 83 ALA A N 1
ATOM 646 C CA . ALA A 1 83 ? 10.527 -5.134 -3.611 1.00 84.62 83 ALA A CA 1
ATOM 647 C C . ALA A 1 83 ? 10.847 -5.846 -2.278 1.00 84.62 83 ALA A C 1
ATOM 649 O O . ALA A 1 83 ? 10.828 -7.069 -2.216 1.00 84.62 83 ALA A O 1
ATOM 650 N N . GLY A 1 84 ? 11.165 -5.097 -1.214 1.00 77.75 84 GLY A N 1
ATOM 651 C CA . GLY A 1 84 ? 11.305 -5.626 0.146 1.00 77.75 84 GLY A CA 1
ATOM 652 C C . GLY A 1 84 ? 9.989 -5.708 0.928 1.00 77.75 84 GLY A C 1
ATOM 653 O O . GLY A 1 84 ? 10.021 -6.019 2.115 1.00 77.75 84 GLY A O 1
ATOM 654 N N . SER A 1 85 ? 8.853 -5.376 0.308 1.00 80.44 85 SER A N 1
ATOM 655 C CA . SER A 1 85 ? 7.533 -5.448 0.940 1.00 80.44 85 SER A CA 1
ATOM 656 C C . SER A 1 85 ? 7.045 -6.890 1.141 1.00 80.44 85 SER A C 1
ATOM 658 O O . SER A 1 85 ? 7.538 -7.815 0.500 1.00 80.44 85 SER A O 1
ATOM 660 N N . ASP A 1 86 ? 6.055 -7.075 2.025 1.00 82.44 86 ASP A N 1
ATOM 661 C CA . ASP A 1 86 ? 5.525 -8.397 2.382 1.00 82.44 86 ASP A CA 1
ATOM 662 C C . ASP A 1 86 ? 4.933 -9.145 1.165 1.00 82.44 86 ASP A C 1
ATOM 664 O O . ASP A 1 86 ? 4.028 -8.623 0.505 1.00 82.44 86 ASP A O 1
ATOM 668 N N . PRO A 1 87 ? 5.418 -10.359 0.843 1.00 79.56 87 PRO A N 1
ATOM 669 C CA . PRO A 1 87 ? 4.999 -11.072 -0.360 1.00 79.56 87 PRO A CA 1
ATOM 670 C C . PRO A 1 87 ? 3.559 -11.594 -0.291 1.00 79.56 87 PRO A C 1
ATOM 672 O O . PRO A 1 87 ? 2.920 -11.698 -1.336 1.00 79.56 87 PRO A O 1
ATOM 675 N N . THR A 1 88 ? 3.040 -11.908 0.899 1.00 80.19 88 THR A N 1
ATOM 676 C CA . THR A 1 88 ? 1.666 -12.410 1.070 1.00 80.19 88 THR A CA 1
ATOM 677 C C . THR A 1 88 ? 0.661 -11.295 0.798 1.00 80.19 88 THR A C 1
ATOM 679 O O . THR A 1 88 ? -0.229 -11.447 -0.033 1.00 80.19 88 THR A O 1
ATOM 682 N N . MET A 1 89 ? 0.875 -10.123 1.396 1.00 80.25 89 MET A N 1
ATOM 683 C CA . MET A 1 89 ? 0.056 -8.936 1.167 1.00 80.25 89 MET A CA 1
ATOM 684 C C . MET A 1 89 ? 0.034 -8.540 -0.314 1.00 80.25 89 MET A C 1
ATOM 686 O O . MET A 1 89 ? -1.029 -8.285 -0.876 1.00 80.25 89 MET A O 1
ATOM 690 N N . TRP A 1 90 ? 1.198 -8.501 -0.970 1.00 89.94 90 TRP A N 1
ATOM 691 C CA . TRP A 1 90 ? 1.271 -8.127 -2.384 1.00 89.94 90 TRP A CA 1
ATOM 692 C C . TRP A 1 90 ? 0.673 -9.177 -3.316 1.00 89.94 90 TRP A C 1
ATOM 694 O O . TRP A 1 90 ? 0.053 -8.807 -4.313 1.00 89.94 90 TRP A O 1
ATOM 704 N N . HIS A 1 91 ? 0.800 -10.464 -2.985 1.00 90.94 91 HIS A N 1
ATOM 705 C CA . HIS A 1 91 ? 0.062 -11.524 -3.666 1.00 90.94 91 HIS A CA 1
ATOM 706 C C . HIS A 1 91 ? -1.446 -11.246 -3.625 1.00 90.94 91 HIS A C 1
ATOM 708 O O . HIS A 1 91 ? -2.084 -11.204 -4.679 1.00 90.94 91 HIS A O 1
ATOM 714 N N . ASP A 1 92 ? -1.996 -10.983 -2.440 1.00 83.00 92 ASP A N 1
ATOM 715 C CA . ASP A 1 92 ? -3.433 -10.772 -2.266 1.00 83.00 92 ASP A CA 1
ATOM 716 C C . ASP A 1 92 ? -3.909 -9.496 -2.966 1.00 83.00 92 ASP A C 1
ATOM 718 O O . ASP A 1 92 ? -4.932 -9.523 -3.648 1.00 83.00 92 ASP A O 1
ATOM 722 N N . ILE A 1 93 ? -3.126 -8.412 -2.915 1.00 90.62 93 ILE A N 1
ATOM 723 C CA . ILE A 1 93 ? -3.398 -7.174 -3.666 1.00 90.62 93 ILE A CA 1
ATOM 724 C C . ILE A 1 93 ? -3.469 -7.447 -5.175 1.00 90.62 93 ILE A C 1
ATOM 726 O O . ILE A 1 93 ? -4.398 -6.989 -5.847 1.00 90.62 93 ILE A O 1
ATOM 730 N N . PHE A 1 94 ? -2.510 -8.197 -5.731 1.00 95.25 94 PHE A N 1
ATOM 731 C CA . PHE A 1 94 ? -2.519 -8.521 -7.159 1.00 95.25 94 PHE A CA 1
ATOM 732 C C . PHE A 1 94 ? -3.677 -9.441 -7.541 1.00 95.25 94 PHE A C 1
ATOM 734 O O . PHE A 1 94 ? -4.203 -9.311 -8.646 1.00 95.25 94 PHE A O 1
ATOM 741 N N . MET A 1 95 ? -4.079 -10.362 -6.664 1.00 94.69 95 MET A N 1
ATOM 742 C CA . MET A 1 95 ? -5.217 -11.243 -6.928 1.00 94.69 95 MET A CA 1
ATOM 743 C C . MET A 1 95 ? -6.552 -10.501 -6.808 1.00 94.69 95 MET A C 1
ATOM 745 O O . MET A 1 95 ? -7.428 -10.707 -7.647 1.00 94.69 95 MET A O 1
ATOM 749 N N . ALA A 1 96 ? -6.688 -9.605 -5.829 1.00 90.38 96 ALA A N 1
ATOM 750 C CA . ALA A 1 96 ? -7.888 -8.802 -5.615 1.00 90.38 96 ALA A CA 1
ATOM 751 C C . ALA A 1 96 ? -8.110 -7.779 -6.740 1.00 90.38 96 ALA A C 1
ATOM 753 O O . ALA A 1 96 ? -9.227 -7.641 -7.229 1.00 90.38 96 ALA A O 1
ATOM 754 N N . ASN A 1 97 ? -7.046 -7.118 -7.210 1.00 96.94 97 ASN A N 1
ATOM 755 C CA . ASN A 1 97 ? -7.122 -6.087 -8.250 1.00 96.94 97 ASN A CA 1
ATOM 756 C C . ASN A 1 97 ? -6.523 -6.545 -9.599 1.00 96.94 97 ASN A C 1
ATOM 758 O O . ASN A 1 97 ? -5.915 -5.771 -10.348 1.00 96.94 97 ASN A O 1
ATOM 762 N N . ARG A 1 98 ? -6.662 -7.838 -9.914 1.00 97.62 98 ARG A N 1
ATOM 763 C CA . ARG A 1 98 ? -6.020 -8.480 -11.073 1.00 97.62 98 ARG A CA 1
ATOM 764 C C . ARG A 1 98 ? -6.305 -7.758 -12.385 1.00 97.62 98 ARG A C 1
ATOM 766 O O . ARG A 1 98 ? -5.391 -7.495 -13.163 1.00 97.62 98 ARG A O 1
ATOM 773 N N . ASP A 1 99 ? -7.569 -7.453 -12.648 1.00 97.81 99 ASP A N 1
ATOM 774 C CA . ASP A 1 99 ? -7.980 -6.987 -13.969 1.00 97.81 99 ASP A CA 1
ATOM 775 C C . ASP A 1 99 ? -7.491 -5.555 -14.244 1.00 97.81 99 ASP A C 1
ATOM 777 O O . ASP A 1 99 ? -7.080 -5.265 -15.369 1.00 97.81 99 ASP A O 1
ATOM 781 N N . ALA A 1 100 ? -7.478 -4.660 -13.245 1.00 98.06 100 ALA A N 1
ATOM 782 C CA . ALA A 1 100 ? -6.909 -3.323 -13.427 1.00 98.06 100 ALA A CA 1
ATOM 783 C C . ALA A 1 100 ? -5.379 -3.377 -13.540 1.00 98.06 100 ALA A C 1
ATOM 785 O O . ALA A 1 100 ? -4.813 -2.712 -14.407 1.00 98.06 100 ALA A O 1
ATOM 786 N N . VAL A 1 101 ? -4.720 -4.225 -12.738 1.00 98.31 101 VAL A N 1
ATOM 787 C CA . VAL A 1 101 ? -3.268 -4.452 -12.825 1.00 98.31 101 VAL A CA 1
ATOM 788 C C . VAL A 1 101 ? -2.867 -4.937 -14.217 1.00 98.31 101 VAL A C 1
ATOM 790 O O . VAL A 1 101 ? -1.926 -4.390 -14.789 1.00 98.31 101 VAL A O 1
ATOM 793 N N . LEU A 1 102 ? -3.590 -5.903 -14.793 1.00 98.44 102 LEU A N 1
ATOM 794 C CA . LEU A 1 102 ? -3.319 -6.399 -16.146 1.00 98.44 102 LEU A CA 1
ATOM 795 C C . LEU A 1 102 ? -3.487 -5.302 -17.203 1.00 98.44 102 LEU A C 1
ATOM 797 O O . LEU A 1 102 ? -2.589 -5.114 -18.019 1.00 98.44 102 LEU A O 1
ATOM 801 N N . ARG A 1 103 ? -4.570 -4.512 -17.146 1.00 98.19 103 ARG A N 1
ATOM 802 C CA . ARG A 1 103 ? -4.770 -3.387 -18.079 1.00 98.19 103 ARG A CA 1
ATOM 803 C C . ARG A 1 103 ? -3.622 -2.379 -18.019 1.00 98.19 103 ARG A C 1
ATOM 805 O O . ARG A 1 103 ? -3.128 -1.940 -19.058 1.00 98.19 103 ARG A O 1
ATOM 812 N N . THR A 1 104 ? -3.190 -2.004 -16.815 1.00 97.88 104 THR A N 1
ATOM 813 C CA . THR A 1 104 ? -2.065 -1.076 -16.645 1.00 97.88 104 THR A CA 1
ATOM 814 C C . THR A 1 104 ? -0.749 -1.701 -17.118 1.00 97.88 104 THR A C 1
ATOM 816 O O . THR A 1 104 ? 0.040 -1.025 -17.778 1.00 97.88 104 THR A O 1
ATOM 819 N N . LEU A 1 105 ? -0.518 -2.985 -16.834 1.00 98.06 105 LEU A N 1
ATOM 820 C CA . LEU A 1 105 ? 0.675 -3.705 -17.277 1.00 98.06 105 LEU A CA 1
ATOM 821 C C . LEU A 1 105 ? 0.762 -3.786 -18.806 1.00 98.06 105 LEU A C 1
ATOM 823 O O . LEU A 1 105 ? 1.832 -3.538 -19.357 1.00 98.06 105 LEU A O 1
ATOM 827 N N . ASP A 1 106 ? -0.341 -4.080 -19.493 1.00 98.38 106 ASP A N 1
ATOM 828 C CA . ASP A 1 106 ? -0.379 -4.157 -20.958 1.00 98.38 106 ASP A CA 1
ATOM 829 C C . ASP A 1 106 ? -0.114 -2.791 -21.610 1.00 98.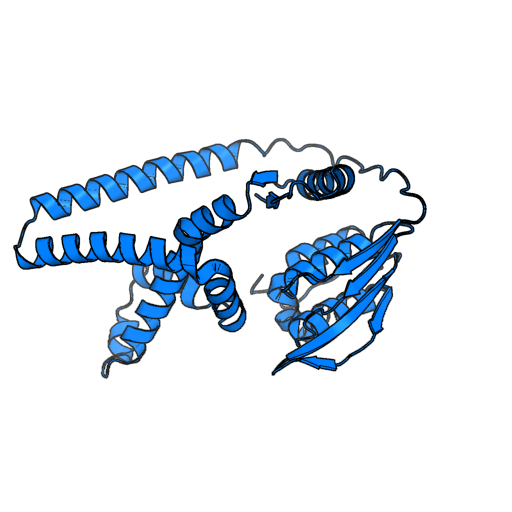38 106 ASP A C 1
ATOM 831 O O . ASP A 1 106 ? 0.645 -2.692 -22.582 1.00 98.38 106 ASP A O 1
ATOM 835 N N . SER A 1 107 ? -0.671 -1.716 -21.038 1.00 97.25 107 SER A N 1
ATOM 836 C CA . SER A 1 107 ? -0.363 -0.347 -21.471 1.00 97.25 107 SER A CA 1
ATOM 837 C C . SER A 1 107 ? 1.125 -0.039 -21.295 1.00 97.25 107 SER A C 1
ATOM 839 O O . SER A 1 107 ? 1.776 0.419 -22.230 1.00 97.25 107 SER A O 1
ATOM 841 N N . PHE A 1 108 ? 1.686 -0.344 -20.122 1.00 97.31 108 PHE A N 1
ATOM 842 C CA . PHE A 1 108 ? 3.102 -0.106 -19.847 1.00 97.31 108 PHE A CA 1
ATOM 843 C C . PHE A 1 108 ? 4.017 -0.940 -20.747 1.00 97.31 108 PHE A C 1
ATOM 845 O O . PHE A 1 108 ? 5.050 -0.458 -21.203 1.00 97.31 108 PHE A O 1
ATOM 852 N N . ARG A 1 109 ? 3.640 -2.189 -21.035 1.00 98.00 109 ARG A N 1
ATOM 853 C CA . ARG A 1 109 ? 4.376 -3.053 -21.957 1.00 98.00 109 ARG A CA 1
ATOM 854 C C . ARG A 1 109 ? 4.412 -2.460 -23.362 1.00 98.00 109 ARG A C 1
ATOM 856 O O . ARG A 1 109 ? 5.468 -2.482 -23.981 1.00 98.00 109 ARG A O 1
ATOM 863 N N . THR A 1 110 ? 3.302 -1.898 -23.831 1.00 97.88 110 THR A N 1
ATOM 864 C CA . THR A 1 110 ? 3.248 -1.212 -25.131 1.00 97.88 110 THR A CA 1
ATOM 865 C C . THR A 1 110 ? 4.230 -0.037 -25.174 1.00 97.88 110 THR A C 1
ATOM 867 O O . THR A 1 110 ? 5.008 0.085 -26.120 1.00 97.88 110 THR A O 1
ATOM 870 N N . ASP A 1 111 ? 4.262 0.783 -24.119 1.00 96.12 111 ASP A N 1
ATOM 871 C CA . ASP A 1 111 ? 5.210 1.901 -24.009 1.00 96.12 111 ASP A CA 1
ATOM 872 C C . ASP A 1 111 ? 6.672 1.420 -23.940 1.00 96.12 111 ASP A C 1
ATOM 874 O O . ASP A 1 111 ? 7.575 2.031 -24.520 1.00 96.12 111 ASP A O 1
ATOM 878 N N . LEU A 1 112 ? 6.916 0.305 -23.246 1.00 96.75 112 LEU A N 1
ATOM 879 C CA . LEU A 1 112 ? 8.238 -0.304 -23.125 1.00 96.75 112 LEU A CA 1
ATOM 880 C C . LEU A 1 112 ? 8.722 -0.904 -24.451 1.00 96.75 112 LEU A C 1
ATOM 882 O O . LEU A 1 112 ? 9.897 -0.754 -24.788 1.00 96.75 112 LEU A O 1
ATOM 886 N N . ASP A 1 113 ? 7.836 -1.547 -25.211 1.00 98.00 113 ASP A N 1
ATOM 887 C CA . ASP A 1 113 ? 8.143 -2.085 -26.538 1.00 98.00 113 ASP A CA 1
ATOM 888 C C . ASP A 1 113 ? 8.502 -0.948 -27.512 1.00 98.00 113 ASP A C 1
ATOM 890 O O . ASP A 1 113 ? 9.497 -1.055 -28.229 1.00 98.00 113 ASP A O 1
ATOM 894 N N . ALA A 1 114 ? 7.804 0.192 -27.451 1.00 96.12 114 ALA A N 1
ATOM 895 C CA . ALA A 1 114 ? 8.162 1.377 -28.237 1.00 96.12 114 ALA A CA 1
ATOM 896 C C . ALA A 1 114 ? 9.550 1.938 -27.866 1.00 96.12 114 ALA A C 1
ATOM 898 O O . ALA A 1 114 ? 10.325 2.325 -28.742 1.00 96.12 114 ALA A O 1
ATOM 899 N N . LEU A 1 115 ? 9.903 1.959 -26.574 1.00 97.56 115 LEU A N 1
ATOM 900 C CA . LEU A 1 115 ? 11.252 2.335 -26.130 1.00 97.56 115 LEU A CA 1
ATOM 901 C C . LEU A 1 115 ? 12.314 1.337 -26.603 1.00 97.56 115 LEU A C 1
ATOM 903 O O . LEU A 1 115 ? 13.400 1.748 -27.013 1.00 97.56 115 LEU A O 1
ATOM 907 N N . ARG A 1 116 ? 12.012 0.036 -26.563 1.00 98.19 116 ARG A N 1
ATOM 908 C CA . ARG A 1 116 ? 12.902 -1.017 -27.069 1.00 98.19 116 ARG A CA 1
ATOM 909 C C . ARG A 1 116 ? 13.184 -0.820 -28.556 1.00 98.19 116 ARG A C 1
ATOM 911 O O . ARG A 1 116 ? 14.340 -0.891 -28.960 1.00 98.19 116 ARG A O 1
ATOM 918 N N . GLU A 1 117 ? 12.147 -0.576 -29.353 1.00 98.12 117 GLU A N 1
ATOM 919 C CA . GLU A 1 117 ? 12.266 -0.316 -30.792 1.00 98.12 117 GLU A CA 1
ATOM 920 C C . GLU A 1 117 ? 13.087 0.944 -31.080 1.00 98.12 117 GLU A C 1
ATOM 922 O O . GLU A 1 117 ? 13.966 0.906 -31.937 1.00 98.12 117 GLU A O 1
ATOM 927 N N . ALA A 1 118 ? 12.887 2.020 -30.314 1.00 97.88 118 ALA A N 1
ATOM 928 C CA . ALA A 1 118 ? 13.690 3.236 -30.436 1.00 97.88 118 ALA A CA 1
ATOM 929 C C . ALA A 1 118 ? 15.185 2.973 -30.178 1.00 97.88 118 ALA A C 1
ATOM 931 O O . ALA A 1 118 ? 16.043 3.471 -30.906 1.00 97.88 118 ALA A O 1
ATOM 932 N N . VAL A 1 119 ? 15.512 2.167 -29.159 1.00 97.94 119 VAL A N 1
ATOM 933 C CA . VAL A 1 119 ? 16.901 1.770 -28.866 1.00 97.94 119 VAL A CA 1
ATOM 934 C C . VAL A 1 119 ? 17.485 0.927 -29.998 1.00 97.94 119 VAL A C 1
ATOM 936 O O . VAL A 1 119 ? 18.604 1.198 -30.429 1.00 97.94 119 VAL A O 1
ATOM 939 N N . ASP A 1 120 ? 16.739 -0.065 -30.485 1.00 98.25 120 ASP A N 1
ATOM 940 C CA . ASP A 1 120 ? 17.176 -0.966 -31.561 1.00 98.25 120 ASP A CA 1
ATOM 941 C C . ASP A 1 120 ? 17.426 -0.210 -32.877 1.00 98.25 120 ASP A C 1
ATOM 943 O O . ASP A 1 120 ? 18.430 -0.427 -33.554 1.00 98.25 120 ASP A O 1
ATOM 947 N N . ALA A 1 121 ? 16.563 0.760 -33.191 1.00 97.88 121 ALA A N 1
ATOM 948 C CA . ALA A 1 121 ? 16.699 1.630 -34.356 1.00 97.88 121 ALA A CA 1
ATOM 949 C C . ALA A 1 121 ? 17.754 2.742 -34.186 1.00 97.88 121 ALA A C 1
ATOM 951 O O . ALA A 1 121 ? 18.072 3.436 -35.155 1.00 97.88 121 ALA A O 1
ATOM 952 N N . GLY A 1 122 ? 18.286 2.949 -32.976 1.00 97.81 122 GLY A N 1
ATOM 953 C CA . GLY A 1 122 ? 19.162 4.081 -32.664 1.00 97.81 122 GLY A CA 1
ATOM 954 C C . GLY A 1 122 ? 18.461 5.446 -32.741 1.00 97.81 122 GLY A C 1
ATOM 955 O O . GLY A 1 122 ? 19.124 6.462 -32.969 1.00 97.81 122 GLY A O 1
ATOM 956 N N . ASP A 1 123 ? 17.137 5.492 -32.561 1.00 97.69 123 ASP A N 1
ATOM 957 C CA . ASP A 1 123 ? 16.330 6.714 -32.621 1.00 97.69 123 ASP A CA 1
ATOM 958 C C . ASP A 1 123 ? 16.491 7.554 -31.343 1.00 97.69 123 ASP A C 1
ATOM 960 O O . ASP A 1 123 ? 15.683 7.542 -30.408 1.00 97.69 123 ASP A O 1
ATOM 964 N N . GLY A 1 124 ? 17.577 8.325 -31.307 1.00 97.19 124 GLY A N 1
ATOM 965 C CA . GLY A 1 124 ? 17.860 9.241 -30.207 1.00 97.19 124 GLY A CA 1
ATOM 966 C C . GLY A 1 124 ? 16.817 10.351 -30.035 1.00 97.19 124 GLY A C 1
ATOM 967 O O . GLY A 1 124 ? 16.673 10.864 -28.924 1.00 97.19 124 GLY A O 1
ATOM 968 N N . ALA A 1 125 ? 16.081 10.717 -31.090 1.00 96.50 125 ALA A N 1
ATOM 969 C CA . ALA A 1 125 ? 15.063 11.762 -31.014 1.00 96.50 125 ALA A CA 1
ATOM 970 C C . ALA A 1 125 ? 13.836 11.259 -30.245 1.00 96.50 125 ALA A C 1
ATOM 972 O O . ALA A 1 125 ? 13.422 11.896 -29.274 1.00 96.50 125 ALA A O 1
ATOM 973 N N . GLN A 1 126 ? 13.327 10.073 -30.595 1.00 94.44 126 GLN A N 1
ATOM 974 C CA . GLN A 1 126 ? 12.214 9.446 -29.880 1.00 94.44 126 GLN A CA 1
ATOM 975 C C . GLN A 1 126 ? 12.550 9.210 -28.399 1.00 94.44 126 GLN A C 1
ATOM 977 O O . GLN A 1 126 ? 11.726 9.493 -27.522 1.00 94.44 126 GLN A O 1
ATOM 982 N N . LEU A 1 127 ? 13.768 8.745 -28.098 1.00 96.31 127 LEU A N 1
ATOM 983 C CA . LEU A 1 127 ? 14.224 8.562 -26.716 1.00 96.31 127 LEU A CA 1
ATOM 984 C C . LEU A 1 127 ? 14.239 9.886 -25.940 1.00 96.31 127 LEU A C 1
ATOM 986 O O . LEU A 1 127 ? 13.705 9.962 -24.830 1.00 96.31 127 LEU A O 1
ATOM 990 N N . MET A 1 128 ? 14.804 10.943 -26.530 1.00 95.94 128 MET A N 1
ATOM 991 C CA . MET A 1 128 ? 14.865 12.265 -25.899 1.00 95.94 128 MET A CA 1
ATOM 992 C C . MET A 1 128 ? 13.472 12.842 -25.628 1.00 95.94 128 MET A C 1
ATOM 994 O O . MET A 1 128 ? 13.234 13.439 -24.571 1.00 95.94 128 MET A O 1
ATOM 998 N N . ASP A 1 129 ? 12.541 12.619 -26.549 1.00 95.12 129 ASP A N 1
ATOM 999 C CA . ASP A 1 129 ? 11.152 13.034 -26.419 1.00 95.12 129 ASP A CA 1
ATOM 1000 C C . ASP A 1 129 ? 10.458 12.329 -25.248 1.00 95.12 129 ASP A C 1
ATOM 1002 O O . ASP A 1 129 ? 9.807 12.981 -24.422 1.00 95.12 129 ASP A O 1
ATOM 1006 N N . VAL A 1 130 ? 10.626 11.008 -25.123 1.00 94.00 130 VAL A N 1
ATOM 1007 C CA . VAL A 1 130 ? 10.077 10.247 -23.989 1.00 94.00 130 VAL A CA 1
ATOM 1008 C C . VAL A 1 130 ? 10.684 10.726 -22.668 1.00 94.00 130 VAL A C 1
ATOM 1010 O O . VAL A 1 130 ? 9.944 10.996 -21.718 1.00 94.00 130 VAL A O 1
ATOM 1013 N N . PHE A 1 131 ? 12.007 10.896 -22.598 1.00 92.88 131 PHE A N 1
ATOM 1014 C CA . PHE A 1 131 ? 12.685 11.321 -21.368 1.00 92.88 131 PHE A CA 1
ATOM 1015 C C . PHE A 1 131 ? 12.273 12.728 -20.935 1.00 92.88 131 PHE A C 1
ATOM 1017 O O . PHE A 1 131 ? 12.007 12.961 -19.752 1.00 92.88 131 PHE A O 1
ATOM 1024 N N . THR A 1 132 ? 12.155 13.656 -21.886 1.00 91.75 132 THR A N 1
ATOM 1025 C CA . THR A 1 132 ? 11.675 15.017 -21.625 1.00 91.75 132 THR A CA 1
ATOM 1026 C C . THR A 1 132 ? 10.254 15.007 -21.071 1.00 91.75 132 THR A C 1
ATOM 1028 O O . THR A 1 132 ? 9.994 15.650 -20.049 1.00 91.75 132 THR A O 1
ATOM 1031 N N . ARG A 1 133 ? 9.340 14.241 -21.684 1.00 93.56 133 ARG A N 1
ATOM 1032 C CA . ARG A 1 133 ? 7.961 14.116 -21.187 1.00 93.56 133 ARG A CA 1
ATOM 1033 C C . ARG A 1 133 ? 7.912 13.506 -19.787 1.00 93.56 133 ARG A C 1
ATOM 1035 O O . ARG A 1 133 ? 7.229 14.047 -18.918 1.00 93.56 133 ARG A O 1
ATOM 1042 N N . ALA A 1 134 ? 8.664 12.432 -19.545 1.00 90.00 134 ALA A N 1
ATOM 1043 C CA . ALA A 1 134 ? 8.722 11.774 -18.240 1.00 90.00 134 ALA A CA 1
ATOM 1044 C C . ALA A 1 134 ? 9.251 12.719 -17.146 1.00 90.00 134 ALA A C 1
ATOM 1046 O O . ALA A 1 134 ? 8.679 12.804 -16.055 1.00 90.00 134 ALA A O 1
ATOM 1047 N N . ARG A 1 135 ? 10.305 13.488 -17.451 1.00 87.94 135 ARG A N 1
ATOM 1048 C CA . ARG A 1 135 ? 10.850 14.500 -16.541 1.00 87.94 135 ARG A CA 1
ATOM 1049 C C . ARG A 1 135 ? 9.826 15.592 -16.234 1.00 87.94 135 ARG A C 1
ATOM 1051 O O . ARG A 1 135 ? 9.608 15.894 -15.062 1.00 87.94 135 ARG A O 1
ATOM 1058 N N . ALA A 1 136 ? 9.183 16.149 -17.259 1.00 88.69 136 ALA A N 1
ATOM 1059 C CA . ALA A 1 136 ? 8.182 17.201 -17.093 1.00 88.69 136 ALA A CA 1
ATOM 1060 C C . ALA A 1 136 ? 6.989 16.725 -16.248 1.00 88.69 136 ALA A C 1
ATOM 1062 O O . ALA A 1 136 ? 6.559 17.435 -15.336 1.00 88.69 136 ALA A O 1
ATOM 1063 N N . ALA A 1 137 ? 6.501 15.504 -16.494 1.00 86.50 137 ALA A N 1
ATOM 1064 C CA . ALA A 1 137 ? 5.446 14.891 -15.694 1.00 86.50 137 ALA A CA 1
ATOM 1065 C C . ALA A 1 137 ? 5.869 14.765 -14.221 1.00 86.50 137 ALA A C 1
ATOM 1067 O O . ALA A 1 137 ? 5.157 15.231 -13.330 1.00 86.50 137 ALA A O 1
ATOM 1068 N N . ARG A 1 138 ? 7.065 14.225 -13.949 1.00 86.19 138 ARG A N 1
ATOM 1069 C CA . ARG A 1 138 ? 7.590 14.093 -12.580 1.00 86.19 138 ARG A CA 1
ATOM 1070 C C . ARG A 1 138 ? 7.732 15.441 -11.871 1.00 86.19 138 ARG A C 1
ATOM 1072 O O . ARG A 1 138 ? 7.336 15.558 -10.714 1.00 86.19 138 ARG A O 1
ATOM 1079 N N . GLU A 1 139 ? 8.282 16.456 -12.534 1.00 83.94 139 GLU A N 1
ATOM 1080 C CA . GLU A 1 139 ? 8.436 17.802 -11.960 1.00 83.94 139 GLU A CA 1
ATOM 1081 C C . GLU A 1 139 ? 7.082 18.483 -11.707 1.00 83.94 139 GLU A C 1
ATOM 1083 O O . GLU A 1 139 ? 6.923 19.238 -10.744 1.00 83.94 139 GLU A O 1
ATOM 1088 N N . HIS A 1 140 ? 6.088 18.226 -12.558 1.00 80.75 140 HIS A N 1
ATOM 1089 C CA . HIS A 1 140 ? 4.729 18.718 -12.3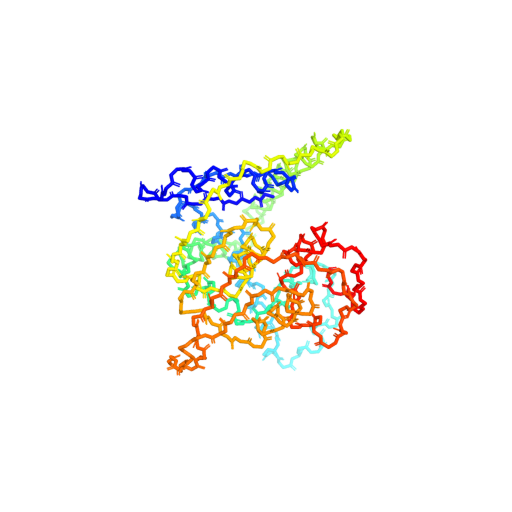68 1.00 80.75 140 HIS A CA 1
ATOM 1090 C C . HIS A 1 140 ? 4.053 18.064 -11.155 1.00 80.75 140 HIS A C 1
ATOM 1092 O O . HIS A 1 140 ? 3.621 18.774 -10.243 1.00 80.75 140 HIS A O 1
ATOM 1098 N N . PHE A 1 141 ? 4.037 16.730 -11.083 1.00 77.06 141 PHE A N 1
ATOM 1099 C CA . PHE A 1 141 ? 3.439 16.008 -9.956 1.00 77.06 141 PHE A CA 1
ATOM 1100 C C . PHE A 1 141 ? 4.186 16.252 -8.644 1.00 77.06 141 PHE A C 1
ATOM 1102 O O . PHE A 1 141 ? 3.553 16.451 -7.609 1.00 77.06 141 PHE A O 1
ATOM 1109 N N . GLY A 1 142 ? 5.518 16.334 -8.680 1.00 72.31 142 GLY A N 1
ATOM 1110 C CA . GLY A 1 142 ? 6.328 16.666 -7.508 1.00 72.31 142 GLY A CA 1
ATOM 1111 C C . GLY A 1 142 ? 5.962 18.025 -6.909 1.00 72.31 142 GLY A C 1
ATOM 1112 O O . GLY A 1 142 ? 5.857 18.146 -5.691 1.00 72.31 142 GLY A O 1
ATOM 1113 N N . ARG A 1 143 ? 5.684 19.036 -7.746 1.00 71.81 143 ARG A N 1
ATOM 1114 C CA . ARG A 1 143 ? 5.206 20.348 -7.277 1.00 71.81 143 ARG A CA 1
ATOM 1115 C C . ARG A 1 143 ? 3.816 20.281 -6.658 1.00 71.81 143 ARG A C 1
ATOM 1117 O O . ARG A 1 143 ? 3.612 20.926 -5.639 1.00 71.81 143 ARG A O 1
ATOM 1124 N N . ILE A 1 144 ? 2.898 19.506 -7.234 1.00 73.88 144 ILE A N 1
ATOM 1125 C CA . ILE A 1 144 ? 1.547 19.311 -6.680 1.00 73.88 144 ILE A CA 1
ATOM 1126 C C . ILE A 1 144 ? 1.615 18.624 -5.311 1.00 73.88 144 ILE A C 1
ATOM 1128 O O . ILE A 1 144 ? 0.929 19.030 -4.378 1.00 73.88 144 ILE A O 1
ATOM 1132 N N . LEU A 1 145 ? 2.456 17.598 -5.169 1.00 66.56 145 LEU A N 1
ATOM 1133 C CA . LEU A 1 145 ? 2.640 16.897 -3.897 1.00 66.56 145 LEU A CA 1
ATOM 1134 C C . LEU A 1 145 ? 3.317 17.800 -2.850 1.00 66.56 145 LEU A C 1
ATOM 1136 O O . LEU A 1 145 ? 2.886 17.842 -1.700 1.00 66.56 145 LEU A O 1
ATOM 1140 N N . ALA A 1 146 ? 4.328 18.578 -3.251 1.00 58.88 146 ALA A N 1
ATOM 1141 C CA . ALA A 1 146 ? 5.049 19.484 -2.357 1.00 58.88 146 ALA A CA 1
ATOM 1142 C C . ALA A 1 146 ? 4.240 20.727 -1.949 1.00 58.88 146 ALA A C 1
ATOM 1144 O O . ALA A 1 146 ? 4.381 21.197 -0.821 1.00 58.88 146 ALA A O 1
ATOM 1145 N N . SER A 1 147 ? 3.405 21.280 -2.837 1.00 56.72 147 SER A N 1
ATOM 1146 C CA . SER A 1 147 ? 2.535 22.413 -2.501 1.00 56.72 147 SER A CA 1
ATOM 1147 C C . SER A 1 147 ? 1.448 22.009 -1.511 1.00 56.72 147 SER A C 1
ATOM 1149 O O . SER A 1 147 ? 1.120 22.797 -0.634 1.00 56.72 147 SER A O 1
ATOM 1151 N N . ARG A 1 148 ? 0.952 20.770 -1.598 1.00 55.03 148 ARG A N 1
ATOM 1152 C CA . ARG A 1 148 ? -0.021 20.206 -0.653 1.00 55.03 148 ARG A CA 1
ATOM 1153 C C . ARG A 1 148 ? 0.577 19.965 0.732 1.00 55.03 148 ARG A C 1
ATOM 1155 O O . ARG A 1 148 ? -0.036 20.345 1.717 1.00 55.03 148 ARG A O 1
ATOM 1162 N N . ALA A 1 149 ? 1.807 19.453 0.814 1.00 50.19 149 ALA A N 1
ATOM 1163 C CA . ALA A 1 149 ? 2.501 19.251 2.093 1.00 50.19 149 ALA A CA 1
ATOM 1164 C C . ALA A 1 149 ? 2.781 20.554 2.877 1.00 50.19 149 ALA A C 1
ATOM 1166 O O . ALA A 1 149 ? 3.119 20.499 4.054 1.00 50.19 149 ALA A O 1
ATOM 1167 N N . ARG A 1 150 ? 2.671 21.728 2.235 1.00 46.78 150 ARG A N 1
ATOM 1168 C CA . ARG A 1 150 ? 2.887 23.044 2.863 1.00 46.78 150 ARG A CA 1
ATOM 1169 C C . ARG A 1 150 ? 1.611 23.711 3.391 1.00 46.78 150 ARG A C 1
ATOM 1171 O O . ARG A 1 150 ? 1.732 24.766 4.003 1.00 46.78 150 ARG A O 1
ATOM 1178 N N . VAL A 1 151 ? 0.422 23.156 3.138 1.00 45.78 151 VAL A N 1
ATOM 1179 C CA . VAL A 1 151 ? -0.851 23.801 3.519 1.00 45.78 151 VAL A CA 1
ATOM 1180 C C . VAL A 1 151 ? -1.271 23.509 4.974 1.00 45.78 151 VAL A C 1
ATOM 1182 O O . VAL A 1 151 ? -2.009 24.313 5.525 1.00 45.78 151 VAL A O 1
ATOM 1185 N N . ASP A 1 152 ? -0.704 22.507 5.661 1.00 47.12 152 ASP A N 1
ATOM 1186 C CA . ASP A 1 152 ? -1.140 22.094 7.017 1.00 47.12 152 ASP A CA 1
ATOM 1187 C C . ASP A 1 152 ? -0.066 22.208 8.118 1.00 47.12 152 ASP A C 1
ATOM 1189 O O . ASP A 1 152 ? 0.228 21.253 8.833 1.00 47.12 152 ASP A O 1
ATOM 1193 N N . THR A 1 153 ? 0.544 23.383 8.309 1.00 39.97 153 THR A N 1
ATOM 1194 C CA . THR A 1 153 ? 1.400 23.623 9.498 1.00 39.97 153 THR A CA 1
ATOM 1195 C C . THR A 1 153 ? 1.003 24.857 10.303 1.00 39.97 153 THR A C 1
ATOM 1197 O O . THR A 1 153 ? 1.864 25.531 10.873 1.00 39.97 153 THR A O 1
ATOM 1200 N N . ALA A 1 154 ? -0.289 25.181 10.363 1.00 40.53 154 ALA A N 1
ATOM 1201 C CA . ALA A 1 154 ? -0.791 25.977 11.477 1.00 40.53 154 ALA A CA 1
ATOM 1202 C C . ALA A 1 154 ? -1.014 25.022 12.663 1.00 40.53 154 ALA A C 1
ATOM 1204 O O . ALA A 1 154 ? -1.633 23.978 12.465 1.00 40.53 154 ALA A O 1
ATOM 1205 N N . PRO A 1 155 ? -0.511 25.316 13.875 1.00 39.31 155 PRO A N 1
ATOM 1206 C CA . PRO A 1 155 ? -0.853 24.522 15.044 1.00 39.31 155 PRO A CA 1
ATOM 1207 C C . PRO A 1 155 ? -2.335 24.771 15.357 1.00 39.31 155 PRO A C 1
ATOM 1209 O O . PRO A 1 155 ? -2.671 25.758 16.008 1.00 39.31 155 PRO A O 1
ATOM 1212 N N . GLU A 1 156 ? -3.234 23.928 14.845 1.00 43.62 156 GLU A N 1
ATOM 1213 C CA . GLU A 1 156 ? -4.579 23.841 15.413 1.00 43.62 156 GLU A CA 1
ATOM 1214 C C . GLU A 1 156 ? -4.436 23.262 16.827 1.00 43.62 156 GLU A C 1
ATOM 1216 O O . GLU A 1 156 ? -3.765 22.247 17.034 1.00 43.62 156 GLU A O 1
ATOM 1221 N N . GLU A 1 157 ? -5.026 23.932 17.821 1.00 40.12 157 GLU A N 1
ATOM 1222 C CA . GLU A 1 157 ? -5.180 23.342 19.149 1.00 40.12 157 GLU A CA 1
ATOM 1223 C C . GLU A 1 157 ? -5.903 21.992 19.017 1.00 40.12 157 GLU A C 1
ATOM 1225 O O . GLU A 1 157 ? -6.820 21.887 18.195 1.00 40.12 157 GLU A O 1
ATOM 1230 N N . PRO A 1 158 ? -5.524 20.959 19.797 1.00 38.81 158 PRO A N 1
ATOM 1231 C CA . PRO A 1 158 ? -6.179 19.660 19.736 1.00 38.81 158 PRO A CA 1
ATOM 1232 C C . PRO A 1 158 ? -7.682 19.846 19.954 1.00 38.81 158 PRO A C 1
ATOM 1234 O O . PRO A 1 158 ? -8.131 20.164 21.057 1.00 38.81 158 PRO A O 1
ATOM 1237 N N . ARG A 1 159 ? -8.469 19.676 18.886 1.00 38.53 159 ARG A N 1
ATOM 1238 C CA . ARG A 1 159 ? -9.926 19.691 18.981 1.00 38.53 159 ARG A CA 1
ATOM 1239 C C . ARG A 1 159 ? -10.327 18.510 19.852 1.00 38.53 159 ARG A C 1
ATOM 1241 O O . ARG A 1 159 ? -10.123 17.359 19.476 1.00 38.53 159 ARG A O 1
ATOM 1248 N N . ALA A 1 160 ? -10.894 18.799 21.019 1.00 36.56 160 ALA A N 1
ATOM 1249 C CA . ALA A 1 160 ? -11.554 17.789 21.823 1.00 36.56 160 ALA A CA 1
ATOM 1250 C C . ALA A 1 160 ? -12.701 17.197 20.990 1.00 36.56 160 ALA A C 1
ATOM 1252 O O . ALA A 1 160 ? -13.693 17.870 20.706 1.00 36.56 160 ALA A O 1
ATOM 1253 N N . LEU A 1 161 ? -12.536 15.947 20.559 1.00 38.94 161 LEU A N 1
ATOM 1254 C CA . LEU A 1 161 ? -13.615 15.149 19.998 1.00 38.94 161 LEU A CA 1
ATOM 1255 C C . LEU A 1 161 ? -14.623 14.895 21.119 1.00 38.94 161 LEU A C 1
ATOM 1257 O O . LEU A 1 161 ? -14.375 14.110 22.032 1.00 38.94 161 LEU A O 1
ATOM 1261 N N . HIS A 1 162 ? -15.765 15.569 21.059 1.00 36.09 162 HIS A N 1
ATOM 1262 C CA . HIS A 1 162 ? -16.940 15.133 21.792 1.00 36.09 162 HIS A CA 1
ATOM 1263 C C . HIS A 1 162 ? -17.603 14.043 20.956 1.00 36.09 162 HIS A C 1
ATOM 1265 O O . HIS A 1 162 ? -18.308 14.345 19.992 1.00 36.09 162 HIS A O 1
ATOM 1271 N N . SER A 1 163 ? -17.356 12.776 21.297 1.00 38.97 163 SER A N 1
ATOM 1272 C CA . SER A 1 163 ? -18.220 11.701 20.826 1.00 38.97 163 SER A CA 1
ATOM 1273 C C . SER A 1 163 ? -19.625 11.994 21.349 1.00 38.97 163 SER A C 1
ATOM 1275 O O . SER A 1 163 ? -19.857 12.110 22.553 1.00 38.97 163 SER A O 1
ATOM 1277 N N . GLY A 1 164 ? -20.585 12.160 20.440 1.00 36.72 164 GLY A N 1
ATOM 1278 C CA . GLY A 1 164 ? -21.968 11.915 20.818 1.00 36.72 164 GLY A CA 1
ATOM 1279 C C . GLY A 1 164 ? -22.024 10.478 21.321 1.00 36.72 164 GLY A C 1
ATOM 1280 O O . GLY A 1 164 ? -21.497 9.588 20.655 1.00 36.72 164 GLY A O 1
ATOM 1281 N N . SER A 1 165 ? -22.591 10.254 22.504 1.00 39.31 165 SER A N 1
ATOM 1282 C CA . SER A 1 165 ? -22.862 8.909 22.997 1.00 39.31 165 SER A CA 1
ATOM 1283 C C . SER A 1 165 ? -23.775 8.221 21.984 1.00 39.31 165 SER A C 1
ATOM 1285 O O . SER A 1 165 ? -24.983 8.462 21.974 1.00 39.31 165 SER A O 1
ATOM 1287 N N . ALA A 1 166 ? -23.207 7.420 21.088 1.00 44.53 166 ALA A N 1
ATOM 1288 C CA . ALA A 1 166 ? -24.000 6.507 20.297 1.00 44.53 166 ALA A CA 1
ATOM 1289 C C . ALA A 1 166 ? -24.486 5.446 21.289 1.00 44.53 166 ALA A C 1
ATOM 1291 O O . ALA A 1 166 ? -23.701 4.638 21.780 1.00 44.53 166 ALA A O 1
ATOM 1292 N N . GLU A 1 167 ? -25.754 5.533 21.690 1.00 42.69 167 GLU A N 1
ATOM 1293 C CA . GLU A 1 167 ? -26.371 4.536 22.559 1.00 42.69 167 GLU A CA 1
ATOM 1294 C C . GLU A 1 167 ? -26.184 3.147 21.934 1.00 42.69 167 GLU A C 1
ATOM 1296 O O . GLU A 1 167 ? -26.732 2.871 20.872 1.00 42.69 167 GLU A O 1
ATOM 1301 N N . GLY A 1 168 ? -25.389 2.295 22.591 1.00 51.19 168 GLY A N 1
ATOM 1302 C CA . GLY A 1 168 ? -25.340 0.846 22.380 1.00 51.19 168 GLY A CA 1
ATOM 1303 C C . GLY A 1 168 ? -25.341 0.397 20.920 1.00 51.19 168 GLY A C 1
ATOM 1304 O O . GLY A 1 168 ? -26.284 -0.262 20.483 1.00 51.19 168 GLY A O 1
ATOM 1305 N N . VAL A 1 169 ? -24.302 0.737 20.159 1.00 55.41 169 VAL A N 1
ATOM 1306 C CA . VAL A 1 169 ? -24.198 0.307 18.761 1.00 55.41 169 VAL A CA 1
ATOM 1307 C C . VAL A 1 169 ? -23.680 -1.129 18.712 1.00 55.41 169 VAL A C 1
ATOM 1309 O O . VAL A 1 169 ? -22.490 -1.369 18.926 1.00 55.41 169 VAL A O 1
ATOM 1312 N N . SER A 1 170 ? -24.582 -2.076 18.433 1.00 60.66 170 SER A N 1
ATOM 1313 C CA . SER A 1 170 ? -24.232 -3.458 18.104 1.00 60.66 170 SER A CA 1
ATOM 1314 C C . SER A 1 170 ? -24.328 -3.681 16.599 1.00 60.66 170 SER A C 1
ATOM 1316 O O . SER A 1 170 ? -25.410 -3.578 16.016 1.00 60.66 170 SER A O 1
ATOM 1318 N N . HIS A 1 171 ? -23.199 -3.982 15.962 1.00 71.38 171 HIS A N 1
ATOM 1319 C CA . HIS A 1 171 ? -23.147 -4.265 14.530 1.00 71.38 171 HIS A CA 1
ATOM 1320 C C . HIS A 1 171 ? -22.452 -5.592 14.245 1.00 71.38 171 HIS A C 1
ATOM 1322 O O . HIS A 1 171 ? -21.595 -6.063 14.992 1.00 71.38 171 HIS A O 1
ATOM 1328 N N . ARG A 1 172 ? -22.834 -6.194 13.120 1.00 68.38 172 ARG A N 1
ATOM 1329 C CA . ARG A 1 172 ? -22.180 -7.365 12.548 1.00 68.38 172 ARG A CA 1
ATOM 1330 C C . ARG A 1 172 ? -21.627 -6.968 11.192 1.00 68.38 172 ARG A C 1
ATOM 1332 O O . ARG A 1 172 ? -22.390 -6.530 10.331 1.00 68.38 172 ARG A O 1
ATOM 1339 N N . ILE A 1 173 ? -20.321 -7.110 11.017 1.00 71.31 173 ILE A N 1
ATOM 1340 C CA . ILE A 1 173 ? -19.652 -6.829 9.750 1.00 71.31 173 ILE A CA 1
ATOM 1341 C C . ILE A 1 173 ? -19.146 -8.157 9.206 1.00 71.31 173 ILE A C 1
ATOM 1343 O O . ILE A 1 173 ? -18.303 -8.813 9.820 1.00 71.31 173 ILE A O 1
ATOM 1347 N N . LYS A 1 174 ? -19.663 -8.542 8.036 1.00 65.19 174 LYS A N 1
ATOM 1348 C CA . LYS A 1 174 ? -19.086 -9.638 7.263 1.00 65.19 174 LYS A CA 1
ATOM 1349 C C . LYS A 1 174 ? -17.720 -9.170 6.766 1.00 65.19 174 LYS A C 1
ATOM 1351 O O . LYS A 1 174 ? -17.651 -8.127 6.119 1.00 65.19 174 LYS A O 1
ATOM 1356 N N . GLY A 1 175 ? -16.675 -9.871 7.196 1.00 59.16 175 GLY A N 1
ATOM 1357 C CA . GLY A 1 175 ? -15.408 -9.253 7.570 1.00 59.16 175 GLY A CA 1
ATOM 1358 C C . GLY A 1 175 ? -14.651 -8.473 6.495 1.00 59.16 175 GLY A C 1
ATOM 1359 O O . GLY A 1 175 ? -14.865 -8.661 5.296 1.00 59.16 175 GLY A O 1
ATOM 1360 N N . PRO A 1 176 ? -13.698 -7.630 6.929 1.00 59.09 176 PRO A N 1
ATOM 1361 C CA . PRO A 1 176 ? -12.618 -7.172 6.070 1.00 59.09 176 PRO A CA 1
ATOM 1362 C C . PRO A 1 176 ? -11.765 -8.369 5.635 1.00 59.09 176 PRO A C 1
ATOM 1364 O O . PRO A 1 176 ? -11.456 -9.243 6.442 1.00 59.09 176 PRO A O 1
ATOM 1367 N N . VAL A 1 177 ? -11.367 -8.396 4.364 1.00 59.75 177 VAL A N 1
ATOM 1368 C CA . VAL A 1 177 ? -10.628 -9.521 3.760 1.00 59.75 177 VAL A CA 1
ATOM 1369 C C . VAL A 1 177 ? -9.150 -9.550 4.191 1.00 59.75 177 VAL A C 1
ATOM 1371 O O . VAL A 1 177 ? -8.439 -10.497 3.877 1.00 59.75 177 VAL A O 1
ATOM 1374 N N . ASP A 1 178 ? -8.682 -8.532 4.923 1.00 73.31 178 ASP A N 1
ATOM 1375 C CA . ASP A 1 178 ? -7.293 -8.376 5.351 1.00 73.31 178 ASP A CA 1
ATOM 1376 C C . ASP A 1 178 ? -7.151 -8.019 6.845 1.00 73.31 178 ASP A C 1
ATOM 1378 O O . ASP A 1 178 ? -8.015 -7.392 7.469 1.00 73.31 178 ASP A O 1
ATOM 1382 N N . VAL A 1 179 ? -6.007 -8.406 7.418 1.00 76.56 179 VAL A N 1
ATOM 1383 C CA . VAL A 1 179 ? -5.682 -8.239 8.842 1.00 76.56 179 VAL A CA 1
ATOM 1384 C C . VAL A 1 179 ? -5.653 -6.770 9.274 1.00 76.56 179 VAL A C 1
ATOM 1386 O O . VAL A 1 179 ? -6.141 -6.446 10.355 1.00 76.56 179 VAL A O 1
ATOM 1389 N N . THR A 1 180 ? -5.097 -5.869 8.463 1.00 77.06 180 THR A N 1
ATOM 1390 C CA . THR A 1 180 ? -4.908 -4.459 8.845 1.00 77.06 180 THR A CA 1
ATOM 1391 C C . THR A 1 180 ? -6.251 -3.750 8.983 1.00 77.06 180 THR A C 1
ATOM 1393 O O . THR A 1 180 ? -6.477 -3.034 9.963 1.00 77.06 180 THR A O 1
ATOM 1396 N N . SER A 1 181 ? -7.173 -4.005 8.055 1.00 80.81 181 SER A N 1
ATOM 139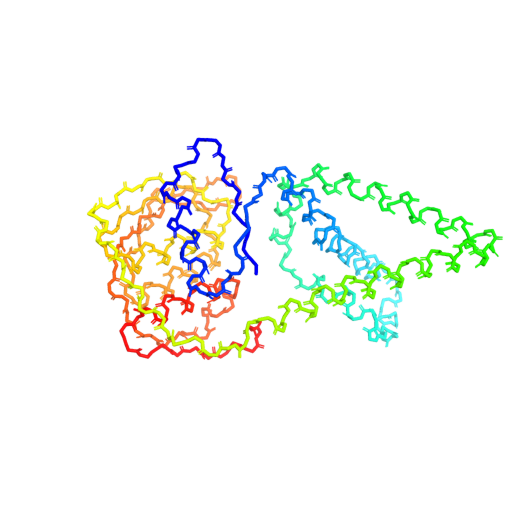7 C CA . SER A 1 181 ? -8.544 -3.503 8.139 1.00 80.81 181 SER A CA 1
ATOM 1398 C C . SER A 1 181 ? -9.277 -4.059 9.361 1.00 80.81 181 SER A C 1
ATOM 1400 O O . SER A 1 181 ? -9.970 -3.309 10.046 1.00 80.81 181 SER A O 1
ATOM 1402 N N . ALA A 1 182 ? -9.087 -5.338 9.707 1.00 86.38 182 ALA A N 1
ATOM 1403 C CA . ALA A 1 182 ? -9.655 -5.891 10.938 1.00 86.38 182 ALA A CA 1
ATOM 1404 C C . ALA A 1 182 ? -9.137 -5.159 12.191 1.00 86.38 182 ALA A C 1
ATOM 1406 O O . ALA A 1 182 ? -9.930 -4.839 13.079 1.00 86.38 182 ALA A O 1
ATOM 1407 N N . VAL A 1 183 ? -7.844 -4.810 12.247 1.00 89.94 183 VAL A N 1
ATOM 1408 C CA . VAL A 1 183 ? -7.273 -4.039 13.369 1.00 89.94 183 VAL A CA 1
ATOM 1409 C C . VAL A 1 183 ? -7.894 -2.652 13.499 1.00 89.94 183 VAL A C 1
ATOM 1411 O O . VAL A 1 183 ? -8.135 -2.214 14.624 1.00 89.94 183 VAL A O 1
ATOM 1414 N N . LEU A 1 184 ? -8.222 -1.988 12.387 1.00 88.06 184 LEU A N 1
ATOM 1415 C CA . LEU A 1 184 ? -8.940 -0.709 12.413 1.00 88.06 184 LEU A CA 1
ATOM 1416 C C . LEU A 1 184 ? -10.249 -0.817 13.199 1.00 88.06 184 LEU A C 1
ATOM 1418 O O . LEU A 1 184 ? -10.488 -0.025 14.111 1.00 88.06 184 LEU A O 1
ATOM 1422 N N . PHE A 1 185 ? -11.061 -1.828 12.891 1.00 88.56 185 PHE A N 1
ATOM 1423 C CA . PHE A 1 185 ? -12.325 -2.059 13.586 1.00 88.56 185 PHE A CA 1
ATOM 1424 C C . PHE A 1 185 ? -12.117 -2.487 15.039 1.00 88.56 185 PHE A C 1
ATOM 1426 O O . PHE A 1 185 ? -12.811 -1.983 15.919 1.00 88.56 185 PHE A O 1
ATOM 1433 N N . MET A 1 186 ? -11.128 -3.345 15.318 1.00 92.25 186 MET A N 1
ATOM 1434 C CA . MET A 1 186 ? -10.806 -3.737 16.694 1.00 92.25 186 MET A CA 1
ATOM 1435 C C . MET A 1 186 ? -10.457 -2.523 17.563 1.00 92.25 186 MET A C 1
ATOM 1437 O O . MET A 1 186 ? -10.966 -2.397 18.679 1.00 92.25 186 MET A O 1
ATOM 1441 N N . VAL A 1 187 ? -9.623 -1.612 17.052 1.00 92.62 187 VAL A N 1
ATOM 1442 C CA . VAL A 1 187 ? -9.252 -0.379 17.757 1.00 92.62 187 VAL A CA 1
ATOM 1443 C C . VAL A 1 187 ? -10.453 0.546 17.901 1.00 92.62 187 VAL A C 1
ATOM 1445 O O . VAL A 1 187 ? -10.740 0.969 19.018 1.00 92.62 187 VAL A O 1
ATOM 1448 N N . ALA A 1 188 ? -11.179 0.816 16.812 1.00 89.06 188 ALA A N 1
ATOM 1449 C CA . ALA A 1 188 ? -12.325 1.723 16.815 1.00 89.06 188 ALA A CA 1
ATOM 1450 C C . ALA A 1 188 ? -13.408 1.281 17.810 1.00 89.06 188 ALA A C 1
ATOM 1452 O O . ALA A 1 188 ? -13.888 2.101 18.594 1.00 89.06 188 ALA A O 1
ATOM 1453 N N . THR A 1 189 ? -13.750 -0.011 17.837 1.00 89.75 189 THR A N 1
ATOM 1454 C CA . THR A 1 189 ? -14.702 -0.559 18.812 1.00 89.75 189 THR A CA 1
ATOM 1455 C C . THR A 1 189 ? -14.149 -0.506 20.228 1.00 89.75 189 THR A C 1
ATOM 1457 O O . THR A 1 189 ? -14.883 -0.126 21.134 1.00 89.75 189 THR A O 1
ATOM 1460 N N . SER A 1 190 ? -12.868 -0.834 20.431 1.00 94.00 190 SER A N 1
ATOM 1461 C CA . SER A 1 190 ? -12.268 -0.820 21.771 1.00 94.00 190 SER A CA 1
ATOM 1462 C C . SER A 1 190 ? -12.316 0.571 22.403 1.00 94.00 190 SER A C 1
ATOM 1464 O O . SER A 1 190 ? -12.638 0.674 23.580 1.00 94.00 190 SER A O 1
ATOM 1466 N N . ILE A 1 191 ? -12.034 1.635 21.645 1.00 90.75 191 ILE A N 1
ATOM 1467 C CA . ILE A 1 191 ? -11.955 3.008 22.181 1.00 90.75 191 ILE A CA 1
ATOM 1468 C C . ILE A 1 191 ? -13.304 3.743 22.233 1.00 90.75 191 ILE A C 1
ATOM 1470 O O . ILE A 1 191 ? -13.388 4.807 22.844 1.00 90.75 191 ILE A O 1
ATOM 1474 N N . SER A 1 192 ? -14.349 3.207 21.597 1.00 85.75 192 SER A N 1
ATOM 1475 C CA . SER A 1 192 ? -15.669 3.847 21.523 1.00 85.75 192 SER A CA 1
ATOM 1476 C C . SER A 1 192 ? -16.598 3.311 22.610 1.00 85.75 192 SER A C 1
ATOM 1478 O O . SER A 1 192 ? -16.877 2.116 22.653 1.00 85.75 192 SER A O 1
ATOM 1480 N N . GLU A 1 193 ? -17.093 4.178 23.499 1.00 85.00 193 GLU A N 1
ATOM 1481 C CA . GLU A 1 193 ? -17.961 3.770 24.613 1.00 85.00 193 GLU A CA 1
ATOM 1482 C C . GLU A 1 193 ? -19.262 3.107 24.130 1.00 85.00 193 GLU A C 1
ATOM 1484 O O . GLU A 1 193 ? -19.964 3.637 23.273 1.00 85.00 193 GLU A O 1
ATOM 1489 N N . GLY A 1 194 ? -19.610 1.956 24.719 1.00 81.62 194 GLY A N 1
ATOM 1490 C CA . GLY A 1 194 ? -20.886 1.279 24.470 1.00 81.62 194 GLY A CA 1
ATOM 1491 C C . GLY A 1 194 ? -20.976 0.513 23.146 1.00 81.62 194 GLY A C 1
ATOM 1492 O O . GLY A 1 194 ? -22.046 -0.007 22.834 1.00 81.62 194 GLY A O 1
ATOM 1493 N N . CYS A 1 195 ? -19.891 0.422 22.374 1.00 86.19 195 CYS A N 1
ATOM 1494 C CA . CYS A 1 195 ? -19.860 -0.344 21.131 1.00 86.19 195 CYS A CA 1
ATOM 1495 C C . CYS A 1 195 ? -19.655 -1.852 21.363 1.00 86.19 195 CYS A C 1
ATOM 1497 O O . CYS A 1 195 ? -18.865 -2.275 22.211 1.00 86.19 195 CYS A O 1
ATOM 1499 N N . ASP A 1 196 ? -20.332 -2.655 20.544 1.00 87.25 196 ASP A N 1
ATOM 1500 C CA . ASP A 1 196 ? -20.219 -4.114 20.479 1.00 87.25 196 ASP A CA 1
ATOM 1501 C C . ASP A 1 196 ? -20.180 -4.528 18.995 1.00 87.25 196 ASP A C 1
ATOM 1503 O O . ASP A 1 196 ? -21.092 -4.223 18.225 1.00 87.25 196 ASP A O 1
ATOM 1507 N N . LEU A 1 197 ? -19.095 -5.157 18.553 1.00 88.12 197 LEU A N 1
ATOM 1508 C CA . LEU A 1 197 ? -18.874 -5.482 17.148 1.00 88.12 197 LEU A CA 1
ATOM 1509 C C . LEU A 1 197 ? -18.506 -6.950 16.981 1.00 88.12 197 LEU A C 1
ATOM 1511 O O . LEU A 1 197 ? -17.550 -7.434 17.585 1.00 88.12 197 LEU A O 1
ATOM 1515 N N . LEU A 1 198 ? -19.215 -7.636 16.087 1.00 86.81 198 LEU A N 1
ATOM 1516 C CA . LEU A 1 198 ? -18.824 -8.954 15.600 1.00 86.81 198 LEU A CA 1
ATOM 1517 C C . LEU A 1 198 ? -18.269 -8.833 14.176 1.00 86.81 198 LEU A C 1
ATOM 1519 O O . LEU A 1 198 ? -19.017 -8.544 13.238 1.00 86.81 198 LEU A O 1
ATOM 1523 N N . LEU A 1 199 ? -16.966 -9.065 14.025 1.00 86.88 199 LEU A N 1
ATOM 1524 C CA . LEU A 1 199 ? -16.295 -9.210 12.733 1.00 86.88 199 LEU A CA 1
ATOM 1525 C C . LEU A 1 199 ? -16.306 -10.688 12.345 1.00 86.88 199 LEU A C 1
ATOM 1527 O O . LEU A 1 199 ? -15.709 -11.503 13.040 1.00 86.88 199 LEU A O 1
ATOM 1531 N N . GLU A 1 200 ? -16.984 -11.052 11.265 1.00 85.50 200 GLU A N 1
ATOM 1532 C CA . GLU A 1 200 ? -17.061 -12.449 10.816 1.00 85.50 200 GLU A CA 1
ATOM 1533 C C . GLU A 1 200 ? -15.927 -12.785 9.844 1.00 85.50 200 GLU A C 1
ATOM 1535 O O . GLU A 1 200 ? -15.536 -11.940 9.044 1.00 85.50 200 GLU A O 1
ATOM 1540 N N . ASP A 1 201 ? -15.457 -14.033 9.857 1.00 83.25 201 ASP A N 1
ATOM 1541 C CA . ASP A 1 201 ? -14.552 -14.581 8.828 1.00 83.25 201 ASP A CA 1
ATOM 1542 C C . ASP A 1 201 ? -13.167 -13.895 8.753 1.00 83.25 201 ASP A C 1
ATOM 1544 O O . ASP A 1 201 ? -12.545 -13.871 7.692 1.00 83.25 201 ASP A O 1
ATOM 1548 N N . VAL A 1 202 ? -12.650 -13.362 9.865 1.00 85.69 202 VAL A N 1
ATOM 1549 C CA . VAL A 1 202 ? -11.361 -12.650 9.891 1.00 85.69 202 VAL A CA 1
ATOM 1550 C C . VAL A 1 202 ? -10.184 -13.632 9.803 1.00 85.69 202 VAL A C 1
ATOM 1552 O O . VAL A 1 202 ? -10.120 -14.567 10.610 1.00 85.69 202 VAL A O 1
ATOM 1555 N N . PRO A 1 203 ? -9.215 -13.413 8.894 1.00 85.44 203 PRO A N 1
ATOM 1556 C CA . PRO A 1 203 ? -7.956 -14.155 8.871 1.00 85.44 203 PRO A CA 1
ATOM 1557 C C . PRO A 1 203 ? -7.145 -13.998 10.167 1.00 85.44 203 PRO A C 1
ATOM 1559 O O . PRO A 1 203 ? -6.753 -12.892 10.541 1.00 85.44 203 PRO A O 1
ATOM 1562 N N . VAL A 1 204 ? -6.851 -15.112 10.846 1.00 86.44 204 VAL A N 1
ATOM 1563 C CA . VAL A 1 204 ? -6.095 -15.147 12.114 1.00 86.44 204 VAL A CA 1
ATOM 1564 C C . VAL A 1 204 ? -4.666 -15.619 11.855 1.00 86.44 204 VAL A C 1
ATOM 1566 O O . VAL A 1 204 ? -4.249 -16.705 12.260 1.00 86.44 204 VAL A O 1
ATOM 1569 N N . SER A 1 205 ? -3.911 -14.812 11.115 1.00 84.81 205 SER A N 1
ATOM 1570 C CA . SER A 1 205 ? -2.471 -15.018 10.945 1.00 84.81 205 SER A CA 1
ATOM 1571 C C . SER A 1 205 ? -1.699 -14.575 12.193 1.00 84.81 205 SER A C 1
ATOM 1573 O O . SER A 1 205 ? -2.230 -13.858 13.045 1.00 84.81 205 SER A O 1
ATOM 1575 N N . SER A 1 206 ? -0.406 -14.905 12.267 1.00 82.00 206 SER A N 1
ATOM 1576 C CA . SER A 1 206 ? 0.479 -14.421 13.338 1.00 82.00 206 SER A CA 1
ATOM 1577 C C . SER A 1 206 ? 0.501 -12.891 13.455 1.00 82.00 206 SER A C 1
ATOM 1579 O O . SER A 1 206 ? 0.754 -12.359 14.533 1.00 82.00 206 SER A O 1
ATOM 1581 N N . PHE A 1 207 ? 0.214 -12.171 12.362 1.00 84.12 207 PHE A N 1
ATOM 1582 C CA . PHE A 1 207 ? 0.121 -10.712 12.379 1.00 84.12 207 PHE A CA 1
ATOM 1583 C C . PHE A 1 207 ? -1.169 -10.208 13.044 1.00 84.12 207 PHE A C 1
ATOM 1585 O O . PHE A 1 207 ? -1.167 -9.228 13.798 1.00 84.12 207 PHE A O 1
ATOM 1592 N N . CYS A 1 208 ? -2.281 -10.904 12.790 1.00 85.75 208 CYS A N 1
ATOM 1593 C CA . CYS A 1 208 ? -3.560 -10.624 13.437 1.00 85.75 208 CYS A CA 1
ATOM 1594 C C . CYS A 1 208 ? -3.460 -10.892 14.940 1.00 85.75 208 CYS A C 1
ATOM 1596 O O . CYS A 1 208 ? -3.797 -10.024 15.746 1.00 85.75 208 CYS A O 1
ATOM 1598 N N . GLU A 1 209 ? -2.907 -12.050 15.310 1.00 88.94 209 GLU A N 1
ATOM 1599 C CA . GLU A 1 209 ? -2.689 -12.438 16.705 1.00 88.94 209 GLU A CA 1
ATOM 1600 C C . GLU A 1 209 ? -1.828 -11.414 17.448 1.00 88.94 209 GLU A C 1
ATOM 1602 O O . GLU A 1 209 ? -2.227 -10.959 18.516 1.00 88.94 209 GLU A O 1
ATOM 1607 N N . GLY A 1 210 ? -0.724 -10.949 16.849 1.00 91.75 210 GLY A N 1
ATOM 1608 C CA . GLY A 1 210 ? 0.118 -9.916 17.458 1.00 91.75 210 GLY A CA 1
ATOM 1609 C C . GLY A 1 210 ? -0.637 -8.618 17.768 1.00 91.75 210 GLY A C 1
ATOM 1610 O O . GLY A 1 210 ? -0.446 -8.024 18.829 1.00 91.75 210 GLY A O 1
ATOM 1611 N N . SER A 1 211 ? -1.542 -8.197 16.883 1.00 94.38 211 SER A N 1
ATOM 1612 C CA . SER A 1 211 ? -2.366 -7.000 17.101 1.00 94.38 211 SER A CA 1
ATOM 1613 C C . SER A 1 211 ? -3.431 -7.216 18.184 1.00 94.38 211 SER A C 1
ATOM 1615 O O . SER A 1 211 ? -3.653 -6.336 19.019 1.00 94.38 211 SER A O 1
ATOM 1617 N N . ILE A 1 212 ? -4.057 -8.397 18.208 1.00 95.00 212 ILE A N 1
ATOM 1618 C CA . ILE A 1 212 ? -5.018 -8.796 19.248 1.00 95.00 212 ILE A CA 1
ATOM 1619 C C . ILE A 1 212 ? -4.333 -8.852 20.617 1.00 95.00 212 ILE A C 1
ATOM 1621 O O . ILE A 1 212 ? -4.884 -8.353 21.598 1.00 95.00 212 ILE A O 1
ATOM 1625 N N . ASP A 1 213 ? -3.132 -9.420 20.690 1.00 96.25 213 ASP A N 1
ATOM 1626 C CA . ASP A 1 213 ? -2.370 -9.556 21.929 1.00 96.25 213 ASP A CA 1
ATOM 1627 C C . ASP A 1 213 ? -1.958 -8.195 22.491 1.00 96.25 213 ASP A C 1
ATOM 1629 O O . ASP A 1 213 ? -2.085 -7.973 23.696 1.00 96.25 213 ASP A O 1
ATOM 1633 N N . ILE A 1 214 ? -1.547 -7.252 21.635 1.00 96.44 214 ILE A N 1
ATOM 1634 C CA . ILE A 1 214 ? -1.276 -5.869 22.054 1.00 96.44 214 ILE A CA 1
ATOM 1635 C C . ILE A 1 214 ? -2.547 -5.218 22.610 1.00 96.44 214 ILE A C 1
ATOM 1637 O O . ILE A 1 214 ? -2.510 -4.638 23.696 1.00 96.44 214 ILE A O 1
ATOM 1641 N N . LEU A 1 215 ? -3.685 -5.336 21.921 1.00 96.88 215 LEU A N 1
ATOM 1642 C CA . LEU A 1 215 ? -4.934 -4.733 22.398 1.00 96.88 215 LEU A CA 1
ATOM 1643 C C . LEU A 1 215 ? -5.416 -5.357 23.708 1.00 96.88 215 LEU A C 1
ATOM 1645 O O . LEU A 1 215 ? -5.808 -4.631 24.619 1.00 96.88 215 LEU A O 1
ATOM 1649 N N . ARG A 1 216 ? -5.321 -6.681 23.858 1.00 97.38 216 ARG A N 1
ATOM 1650 C CA . ARG A 1 216 ? -5.632 -7.375 25.118 1.00 97.38 216 ARG A CA 1
ATOM 1651 C C . ARG A 1 216 ? -4.684 -6.987 26.245 1.00 97.38 216 ARG A C 1
ATOM 1653 O O . ARG A 1 216 ? -5.137 -6.807 27.374 1.00 97.38 216 ARG A O 1
ATOM 1660 N N . LEU A 1 217 ? -3.393 -6.813 25.957 1.00 97.31 217 LEU A N 1
ATOM 1661 C CA . LEU A 1 217 ? -2.412 -6.312 26.924 1.00 97.31 217 LEU A CA 1
ATOM 1662 C C . LEU A 1 217 ? -2.793 -4.913 27.428 1.00 97.31 217 LEU A C 1
ATOM 1664 O O . LEU A 1 217 ? -2.639 -4.616 28.611 1.00 97.31 217 LEU A O 1
ATOM 1668 N N . MET A 1 218 ? -3.346 -4.082 26.545 1.00 97.69 218 MET A N 1
ATOM 1669 C CA . MET A 1 218 ? -3.903 -2.771 26.883 1.00 97.69 218 MET A CA 1
ATOM 1670 C C . MET A 1 218 ? -5.283 -2.848 27.558 1.00 97.69 218 MET A C 1
ATOM 1672 O O . MET A 1 218 ? -5.857 -1.816 27.887 1.00 97.69 218 MET A O 1
ATOM 1676 N N . GLY A 1 219 ? -5.831 -4.041 27.801 1.00 96.81 219 GLY A N 1
ATOM 1677 C CA . GLY A 1 219 ? -7.133 -4.235 28.445 1.00 96.81 219 GLY A CA 1
ATOM 1678 C C . GLY A 1 219 ? -8.333 -4.252 27.494 1.00 96.81 219 GLY A C 1
ATOM 1679 O O . GLY A 1 219 ? -9.463 -4.142 27.963 1.00 96.81 219 GLY A O 1
ATOM 1680 N N . GLY A 1 220 ? -8.110 -4.382 26.186 1.00 96.62 220 GLY A N 1
ATOM 1681 C CA . GLY A 1 220 ? -9.163 -4.549 25.185 1.00 96.62 220 GLY A CA 1
ATOM 1682 C C . GLY A 1 220 ? -9.947 -5.853 25.360 1.00 96.62 220 GLY A C 1
ATOM 1683 O O . GLY A 1 220 ? -9.376 -6.906 25.658 1.00 96.62 220 GLY A O 1
ATOM 1684 N N . ASP A 1 221 ? -11.262 -5.789 25.146 1.00 96.69 221 ASP A N 1
ATOM 1685 C CA . ASP A 1 221 ? -12.174 -6.932 25.223 1.00 96.69 221 ASP A CA 1
ATOM 1686 C C . ASP A 1 221 ? -12.388 -7.510 23.820 1.00 96.69 221 ASP A C 1
ATOM 1688 O O . ASP A 1 221 ? -13.255 -7.070 23.065 1.00 96.69 221 ASP A O 1
ATOM 1692 N N . ILE A 1 222 ? -11.527 -8.462 23.453 1.00 96.06 222 ILE A N 1
ATOM 1693 C CA . ILE A 1 222 ? -11.542 -9.134 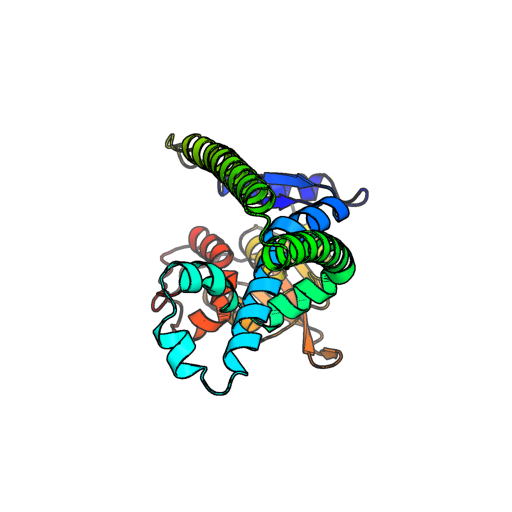22.149 1.00 96.06 222 ILE A CA 1
ATOM 1694 C C . ILE A 1 222 ? -11.600 -10.638 22.383 1.00 96.06 222 ILE A C 1
ATOM 1696 O O . ILE A 1 222 ? -10.701 -11.210 23.013 1.00 96.06 222 ILE A O 1
ATOM 1700 N N . VAL A 1 223 ? -12.614 -11.302 21.834 1.00 94.62 223 VAL A N 1
ATOM 1701 C CA . VAL A 1 223 ? -12.828 -12.749 21.946 1.00 94.62 223 VAL A CA 1
ATOM 1702 C C . VAL A 1 223 ? -12.882 -13.370 20.554 1.00 94.62 223 VAL A C 1
ATOM 1704 O O . VAL A 1 223 ? -13.646 -12.929 19.703 1.00 94.62 223 VAL A O 1
ATOM 1707 N N . LEU A 1 224 ? -12.087 -14.421 20.335 1.00 93.31 224 LEU A N 1
ATOM 1708 C CA . LEU A 1 224 ? -12.167 -15.231 19.119 1.00 93.31 224 LEU A CA 1
ATOM 1709 C C . LEU A 1 224 ? -13.283 -16.262 19.287 1.00 93.31 224 LEU A C 1
ATOM 1711 O O . LEU A 1 224 ? -13.340 -16.970 20.295 1.00 93.31 224 LEU A O 1
ATOM 1715 N N . GLN A 1 225 ? -14.140 -16.370 18.283 1.00 92.12 225 GLN A N 1
ATOM 1716 C CA . GLN A 1 225 ? -15.255 -17.306 18.207 1.00 92.12 225 GLN A CA 1
ATOM 1717 C C . GLN A 1 225 ? -15.198 -18.064 16.875 1.00 92.12 225 GLN A C 1
ATOM 1719 O O . GLN A 1 225 ? -14.563 -17.622 15.921 1.00 92.12 225 GLN A O 1
ATOM 1724 N N . ASN A 1 226 ? -15.845 -19.231 16.808 1.00 87.44 226 ASN A N 1
ATOM 1725 C CA . ASN A 1 226 ? -16.027 -20.002 15.567 1.00 87.44 226 ASN A CA 1
ATOM 1726 C C . ASN A 1 226 ? -14.745 -20.198 14.729 1.00 87.44 226 ASN A C 1
ATOM 1728 O O . ASN A 1 226 ? -14.778 -20.113 13.497 1.00 87.44 226 ASN A O 1
ATOM 1732 N N . VAL A 1 227 ? -13.619 -20.466 15.403 1.00 91.00 227 VAL A N 1
ATOM 1733 C CA . VAL A 1 227 ? -12.319 -20.689 14.759 1.00 91.00 227 VAL A CA 1
ATOM 1734 C C . VAL A 1 227 ? -12.401 -21.910 13.852 1.00 91.00 227 VAL A C 1
ATOM 1736 O O . VAL A 1 227 ? -12.794 -23.000 14.280 1.00 91.00 227 VAL A O 1
ATOM 1739 N N . ARG A 1 228 ? -12.012 -21.739 12.593 1.00 89.50 228 ARG A N 1
ATOM 1740 C CA . ARG A 1 228 ? -12.117 -22.776 11.567 1.00 89.50 228 ARG A CA 1
ATOM 1741 C C . ARG A 1 228 ? -11.012 -22.637 10.533 1.00 89.50 228 ARG A C 1
ATOM 1743 O O . ARG A 1 228 ? -10.449 -21.567 10.335 1.00 89.50 228 ARG A O 1
ATOM 1750 N N . LYS A 1 229 ? -10.709 -23.743 9.858 1.00 84.44 229 LYS A N 1
ATOM 1751 C CA . LYS A 1 229 ? -9.803 -23.746 8.708 1.00 84.44 229 LYS A CA 1
ATOM 1752 C C . LYS A 1 229 ? -10.604 -23.552 7.429 1.00 84.44 229 LYS A C 1
ATOM 1754 O O . LYS A 1 229 ? -11.504 -24.348 7.157 1.00 84.44 229 LYS A O 1
ATOM 1759 N N . LEU A 1 230 ? -10.261 -22.530 6.653 1.00 74.38 230 LEU A N 1
ATOM 1760 C CA . LEU A 1 230 ? -10.813 -22.277 5.328 1.00 74.38 230 LEU A CA 1
ATOM 1761 C C . LEU A 1 230 ? -9.658 -22.304 4.319 1.00 74.38 230 LEU A C 1
ATOM 1763 O O . LEU A 1 230 ? -8.726 -21.513 4.408 1.00 74.38 230 LEU A O 1
ATOM 1767 N N . ALA A 1 231 ? -9.693 -23.256 3.383 1.00 73.75 231 ALA A N 1
ATOM 1768 C CA . ALA A 1 231 ? -8.560 -23.559 2.504 1.00 73.75 231 ALA A CA 1
ATOM 1769 C C . ALA A 1 231 ? -7.250 -23.785 3.299 1.00 73.75 231 ALA A C 1
ATOM 1771 O O . ALA A 1 231 ? -7.178 -24.732 4.083 1.00 73.75 231 ALA A O 1
ATOM 1772 N N . ASN A 1 232 ? -6.235 -22.934 3.106 1.00 70.44 232 ASN A N 1
ATOM 1773 C CA . ASN A 1 232 ? -4.933 -23.012 3.781 1.00 70.44 232 ASN A CA 1
ATOM 1774 C C . ASN A 1 232 ? -4.775 -22.010 4.936 1.00 70.44 232 ASN A C 1
ATOM 1776 O O . ASN A 1 232 ? -3.675 -21.875 5.469 1.00 70.44 232 ASN A O 1
ATOM 1780 N N . GLU A 1 233 ? -5.847 -21.332 5.340 1.00 77.69 233 GLU A N 1
ATOM 1781 C CA . GLU A 1 233 ? -5.802 -20.283 6.354 1.00 77.69 233 GLU A CA 1
ATOM 1782 C C . GLU A 1 233 ? -6.752 -20.579 7.521 1.00 77.69 233 GLU A C 1
ATOM 1784 O O . GLU A 1 233 ? -7.780 -21.252 7.379 1.00 77.69 233 GLU A O 1
ATOM 1789 N N . THR A 1 234 ? -6.378 -20.111 8.709 1.00 86.12 234 THR A N 1
ATOM 1790 C CA . THR A 1 234 ? -7.250 -20.138 9.884 1.00 86.12 234 THR A CA 1
ATOM 1791 C C . THR A 1 234 ? -8.035 -18.836 9.922 1.00 86.12 234 THR A C 1
ATOM 1793 O O . THR A 1 234 ? -7.440 -17.763 9.944 1.00 86.12 234 THR A O 1
ATOM 1796 N N . VAL A 1 235 ? -9.360 -18.932 9.973 1.00 88.06 235 VAL A N 1
ATOM 1797 C CA . VAL A 1 235 ? -10.262 -17.784 10.113 1.00 88.06 235 VAL A CA 1
ATOM 1798 C C . VAL A 1 235 ? -11.079 -17.912 11.396 1.00 88.06 235 VAL A C 1
ATOM 1800 O O . VAL A 1 235 ? -11.364 -19.026 11.854 1.00 88.06 235 VAL A O 1
ATOM 1803 N N . ALA A 1 236 ? -11.462 -16.787 11.987 1.00 90.06 236 ALA A N 1
ATOM 1804 C CA . ALA A 1 236 ? -12.305 -16.738 13.177 1.00 90.06 236 ALA A CA 1
ATOM 1805 C C . ALA A 1 236 ? -13.243 -15.535 13.131 1.00 90.06 236 ALA A C 1
ATOM 1807 O O . ALA A 1 236 ? -12.978 -14.547 12.450 1.00 90.06 236 ALA A O 1
ATOM 1808 N N . ASP A 1 237 ? -14.312 -15.605 13.912 1.00 88.81 237 ASP A N 1
ATOM 1809 C CA . ASP A 1 237 ? -15.147 -14.441 14.163 1.00 88.81 237 ASP A CA 1
ATOM 1810 C C . ASP A 1 237 ? -14.567 -13.707 15.382 1.00 88.81 237 ASP A C 1
ATOM 1812 O O . ASP A 1 237 ? -14.291 -14.328 16.412 1.00 88.81 237 ASP A O 1
ATOM 1816 N N . LEU A 1 238 ? -14.344 -12.399 15.279 1.00 91.62 238 LEU A N 1
ATOM 1817 C CA . LEU A 1 238 ? -13.823 -11.575 16.368 1.00 91.62 238 LEU A CA 1
ATOM 1818 C C . LEU A 1 238 ? -14.967 -10.786 16.993 1.00 91.62 238 LEU A C 1
ATOM 1820 O O . LEU A 1 238 ? -15.527 -9.888 16.365 1.00 91.62 238 LEU A O 1
ATOM 1824 N N . HIS A 1 239 ? -15.299 -11.108 18.240 1.00 92.69 239 HIS A N 1
ATOM 1825 C CA . HIS A 1 239 ? -16.230 -10.324 19.044 1.00 92.69 239 HIS A CA 1
ATOM 1826 C C . HIS A 1 239 ? -15.440 -9.298 19.852 1.00 92.69 239 HIS A C 1
ATOM 1828 O O . HIS A 1 239 ? -14.675 -9.662 20.747 1.00 92.69 239 HIS A O 1
ATOM 1834 N N . VAL A 1 240 ? -15.602 -8.027 19.505 1.00 94.19 240 VAL A N 1
ATOM 1835 C CA . VAL A 1 240 ? -14.916 -6.888 20.114 1.00 94.19 240 VAL A CA 1
ATOM 1836 C C . VAL A 1 240 ? -15.932 -6.051 20.875 1.00 94.19 240 VAL A C 1
ATOM 1838 O O . VAL A 1 240 ? -16.995 -5.731 20.345 1.00 94.19 240 VAL A O 1
ATOM 1841 N N . ARG A 1 241 ? -15.611 -5.664 22.106 1.00 93.00 241 ARG A N 1
ATOM 1842 C CA . ARG A 1 241 ? -16.447 -4.771 22.916 1.00 93.00 241 ARG A CA 1
ATOM 1843 C C . ARG A 1 241 ? -15.653 -3.559 23.371 1.00 93.00 241 ARG A C 1
ATOM 1845 O O . ARG A 1 241 ? -14.433 -3.624 23.528 1.00 93.00 241 ARG A O 1
ATOM 1852 N N . SER A 1 242 ? -16.365 -2.461 23.602 1.00 92.44 242 SER A N 1
ATOM 1853 C CA . SER A 1 242 ? -15.796 -1.239 24.163 1.00 92.44 242 SER A CA 1
ATOM 1854 C C . SER A 1 242 ? -15.038 -1.525 25.456 1.00 92.44 242 SER A C 1
ATOM 1856 O O . SER A 1 242 ? -15.554 -2.228 26.331 1.00 92.44 242 SER A O 1
ATOM 1858 N N . ALA A 1 243 ? -13.851 -0.946 25.602 1.00 93.75 243 ALA A N 1
ATOM 1859 C CA . ALA A 1 243 ? -12.994 -1.143 26.759 1.00 93.75 243 ALA A CA 1
ATOM 1860 C C . ALA A 1 243 ? -12.251 0.148 27.125 1.00 93.75 243 ALA A C 1
ATOM 1862 O O . ALA A 1 243 ? -11.806 0.907 26.270 1.00 93.75 243 ALA A O 1
ATOM 1863 N N . ARG A 1 244 ? -12.042 0.383 28.425 1.00 93.19 244 ARG A N 1
ATOM 1864 C CA . ARG A 1 244 ? -11.124 1.440 28.869 1.00 93.19 244 ARG A CA 1
ATOM 1865 C C . ARG A 1 244 ? -9.694 0.941 28.770 1.00 93.19 244 ARG A C 1
ATOM 1867 O O . ARG A 1 244 ? -9.208 0.263 29.678 1.00 93.19 244 ARG A O 1
ATOM 1874 N N . LEU A 1 245 ? -9.054 1.260 27.649 1.00 96.62 245 LEU A N 1
ATOM 1875 C CA . LEU A 1 245 ? -7.676 0.866 27.401 1.00 96.62 245 LEU A CA 1
ATOM 1876 C C . LEU A 1 245 ? -6.727 1.524 28.407 1.00 96.62 245 LEU A C 1
ATOM 1878 O O . LEU A 1 245 ? -6.918 2.671 28.809 1.00 96.62 245 LEU A O 1
ATOM 1882 N N . LYS A 1 246 ? -5.682 0.797 28.793 1.00 97.31 246 LYS A N 1
ATOM 1883 C CA . LYS A 1 246 ? -4.598 1.248 29.667 1.00 97.31 246 LYS A CA 1
ATOM 1884 C C . LYS A 1 246 ? -3.278 1.205 28.917 1.00 97.31 246 LYS A C 1
ATOM 1886 O O . LYS A 1 246 ? -3.043 0.313 28.102 1.00 97.31 246 LYS A O 1
ATOM 1891 N N . GLY A 1 247 ? -2.407 2.160 29.218 1.00 94.81 247 GLY A N 1
ATOM 1892 C CA . GLY A 1 247 ? -1.055 2.166 28.683 1.00 94.81 247 GLY A CA 1
ATOM 1893 C C . GLY A 1 247 ? -0.293 0.900 29.080 1.00 94.81 247 GLY A C 1
ATOM 1894 O O . GLY A 1 247 ? -0.412 0.426 30.211 1.00 94.81 247 GLY A O 1
ATOM 1895 N N . ALA A 1 248 ? 0.488 0.358 28.146 1.00 95.50 248 ALA A N 1
ATOM 1896 C CA . ALA A 1 248 ? 1.235 -0.885 28.326 1.00 95.50 248 ALA A CA 1
ATOM 1897 C C . ALA A 1 248 ? 2.684 -0.773 27.828 1.00 95.50 248 ALA A C 1
ATOM 1899 O O . ALA A 1 248 ? 2.986 0.006 26.924 1.00 95.50 248 ALA A O 1
ATOM 1900 N N . ASP A 1 249 ? 3.586 -1.572 28.402 1.00 96.50 249 ASP A N 1
ATOM 1901 C CA . ASP A 1 249 ? 4.927 -1.794 27.845 1.00 96.50 249 ASP A CA 1
ATOM 1902 C C . ASP A 1 249 ? 4.829 -2.929 26.817 1.00 96.50 249 ASP A C 1
ATOM 1904 O O . ASP A 1 249 ? 4.610 -4.083 27.191 1.00 96.50 249 ASP A O 1
ATOM 1908 N N . ILE A 1 250 ? 4.890 -2.585 25.526 1.00 95.62 250 ILE A N 1
ATOM 1909 C CA . ILE A 1 250 ? 4.691 -3.528 24.422 1.00 95.62 250 ILE A CA 1
ATOM 1910 C C . ILE A 1 250 ? 5.950 -4.399 24.287 1.00 95.62 250 ILE A C 1
ATOM 1912 O O . ILE A 1 250 ? 7.021 -3.864 23.981 1.00 95.62 250 ILE A O 1
ATOM 1916 N N . PRO A 1 251 ? 5.850 -5.733 24.467 1.00 94.31 251 PRO A N 1
ATOM 1917 C CA . PRO A 1 251 ? 6.991 -6.627 24.322 1.00 94.31 251 PRO A CA 1
ATOM 1918 C C . PRO A 1 251 ? 7.604 -6.548 22.922 1.00 94.31 251 PRO A C 1
ATOM 1920 O O . PRO A 1 251 ? 6.887 -6.624 21.925 1.00 94.31 251 PRO A O 1
ATOM 1923 N N . GLU A 1 252 ? 8.937 -6.500 22.837 1.00 90.94 252 GLU A N 1
ATOM 1924 C CA . GLU A 1 252 ? 9.659 -6.429 21.554 1.00 90.94 252 GLU A CA 1
ATOM 1925 C C . GLU A 1 252 ? 9.311 -7.593 20.608 1.00 90.94 252 GLU A C 1
ATOM 1927 O O . GLU A 1 252 ? 9.303 -7.425 19.393 1.00 90.94 252 GLU A O 1
ATOM 1932 N N . ALA A 1 253 ? 8.942 -8.757 21.156 1.00 89.88 253 ALA A N 1
ATOM 1933 C CA . ALA A 1 253 ? 8.511 -9.921 20.382 1.00 89.88 253 ALA A CA 1
ATOM 1934 C C . ALA A 1 253 ? 7.191 -9.710 19.611 1.00 89.88 253 ALA A C 1
ATOM 1936 O O . ALA A 1 253 ? 6.977 -10.376 18.601 1.00 89.88 253 ALA A O 1
ATOM 1937 N N . LEU A 1 254 ? 6.322 -8.790 20.053 1.00 90.62 254 LEU A N 1
ATOM 1938 C CA . LEU A 1 254 ? 5.061 -8.474 19.364 1.00 90.62 254 LEU A CA 1
ATOM 1939 C C . LEU A 1 254 ? 5.237 -7.417 18.268 1.00 90.62 254 LEU A C 1
ATOM 1941 O O . LEU A 1 254 ? 4.403 -7.305 17.373 1.00 90.62 254 LEU A O 1
ATOM 1945 N N . VAL A 1 255 ? 6.337 -6.662 18.293 1.00 86.94 255 VAL A N 1
ATOM 1946 C CA . VAL A 1 255 ? 6.610 -5.589 17.328 1.00 86.94 255 VAL A CA 1
ATOM 1947 C C . VAL A 1 255 ? 6.675 -6.083 15.876 1.00 86.94 255 VAL A C 1
ATOM 1949 O O . VAL A 1 255 ? 5.965 -5.528 15.039 1.00 86.94 255 VAL A O 1
ATOM 1952 N N . PRO A 1 256 ? 7.432 -7.138 15.517 1.00 83.19 256 PRO A N 1
ATOM 1953 C CA . PRO A 1 256 ? 7.433 -7.614 14.133 1.00 83.19 256 PRO A CA 1
ATOM 1954 C C . PRO A 1 256 ? 6.073 -8.187 13.702 1.00 83.19 256 PRO A C 1
ATOM 1956 O O . PRO A 1 256 ? 5.759 -8.178 12.516 1.00 83.19 256 PRO A O 1
ATOM 1959 N N . LEU A 1 257 ? 5.254 -8.650 14.653 1.00 85.81 257 LEU A N 1
ATOM 1960 C CA . LEU A 1 257 ? 3.934 -9.218 14.379 1.00 85.81 257 LEU A CA 1
ATOM 1961 C C . LEU A 1 257 ? 2.881 -8.136 14.107 1.00 85.81 257 LEU A C 1
ATOM 1963 O O . LEU A 1 257 ? 1.919 -8.387 13.399 1.00 85.81 257 LEU A O 1
ATOM 1967 N N . ALA A 1 258 ? 3.061 -6.919 14.611 1.00 85.44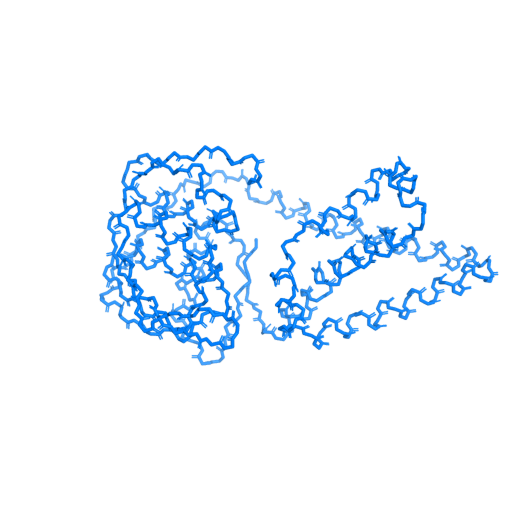 258 ALA A N 1
ATOM 1968 C CA . ALA A 1 258 ? 2.096 -5.836 14.435 1.00 85.44 258 ALA A CA 1
ATOM 1969 C C . ALA A 1 258 ? 2.625 -4.677 13.576 1.00 85.44 258 ALA A C 1
ATOM 1971 O O . ALA A 1 258 ? 2.031 -3.600 13.580 1.00 85.44 258 ALA A O 1
ATOM 1972 N N . LEU A 1 259 ? 3.723 -4.876 12.829 1.00 81.50 259 LEU A N 1
ATOM 1973 C CA . LEU A 1 259 ? 4.444 -3.796 12.140 1.00 81.50 259 LEU A CA 1
ATOM 1974 C C . LEU A 1 259 ? 3.518 -2.910 11.287 1.00 81.50 259 LEU A C 1
ATOM 1976 O O . LEU A 1 259 ? 3.480 -1.695 11.463 1.00 81.50 259 LEU A O 1
ATOM 1980 N N . ASN A 1 260 ? 2.704 -3.535 10.434 1.00 79.25 260 ASN A N 1
ATOM 1981 C CA . ASN A 1 260 ? 1.777 -2.838 9.535 1.00 79.25 260 ASN A CA 1
ATOM 1982 C C . ASN A 1 260 ? 0.531 -2.277 10.246 1.00 79.25 260 ASN A C 1
ATOM 1984 O O . ASN A 1 260 ? -0.192 -1.466 9.674 1.00 79.25 260 ASN A O 1
ATOM 1988 N N . ALA A 1 261 ? 0.281 -2.695 11.489 1.00 86.50 261 ALA A N 1
ATOM 1989 C CA . ALA A 1 261 ? -0.874 -2.300 12.287 1.00 86.50 261 ALA A CA 1
ATOM 1990 C C . ALA A 1 261 ? -0.554 -1.193 13.306 1.00 86.50 261 ALA A C 1
ATOM 1992 O O . ALA A 1 261 ? -1.472 -0.572 13.847 1.00 86.50 261 ALA A O 1
ATOM 1993 N N . PHE A 1 262 ? 0.728 -0.896 13.557 1.00 87.56 262 PHE A N 1
ATOM 1994 C CA . PHE A 1 262 ? 1.123 0.118 14.536 1.00 87.56 262 PHE A CA 1
ATOM 1995 C C . PHE A 1 262 ? 0.526 1.505 14.320 1.00 87.56 262 PHE A C 1
ATOM 1997 O O . PHE A 1 262 ? 0.161 2.101 15.329 1.00 87.56 262 PHE A O 1
ATOM 2004 N N . PRO A 1 263 ? 0.350 2.035 13.094 1.00 83.56 263 PRO A N 1
ATOM 2005 C CA . PRO A 1 263 ? -0.322 3.322 12.927 1.00 83.56 263 PRO A CA 1
ATOM 2006 C C . PRO A 1 263 ? -1.698 3.363 13.608 1.00 83.56 263 PRO A C 1
ATOM 2008 O O . PRO A 1 263 ? -2.036 4.351 14.253 1.00 83.56 263 PRO A O 1
ATOM 2011 N N . VAL A 1 264 ? -2.452 2.262 13.547 1.00 87.31 264 VAL A N 1
ATOM 2012 C CA . VAL A 1 264 ? -3.765 2.132 14.192 1.00 87.31 264 VAL A CA 1
ATOM 2013 C C . VAL A 1 264 ? -3.621 1.818 15.687 1.00 87.31 264 VAL A C 1
ATOM 2015 O O . VAL A 1 264 ? -4.311 2.410 16.514 1.00 87.31 264 VAL A O 1
ATOM 2018 N N . LEU A 1 265 ? -2.692 0.942 16.080 1.00 90.56 265 LEU A N 1
ATOM 2019 C CA . LEU A 1 265 ? -2.452 0.631 17.499 1.00 90.56 265 LEU A CA 1
ATOM 2020 C C . LEU A 1 265 ? -1.941 1.845 18.291 1.00 90.56 265 LEU A C 1
ATOM 2022 O O . LEU A 1 265 ? -2.195 1.956 19.488 1.00 90.56 265 LEU A O 1
ATOM 2026 N N . LEU A 1 266 ? -1.261 2.789 17.639 1.00 89.44 266 LEU A N 1
ATOM 2027 C CA . LEU A 1 266 ? -0.858 4.054 18.250 1.00 89.44 266 LEU A CA 1
ATOM 2028 C C . LEU A 1 266 ? -2.055 4.974 18.519 1.00 89.44 266 LEU A C 1
ATOM 2030 O O . LEU A 1 266 ? -2.019 5.716 19.498 1.00 89.44 266 LEU A O 1
ATOM 2034 N N . VAL A 1 267 ? -3.136 4.882 17.734 1.00 89.38 267 VAL A N 1
ATOM 2035 C CA . VAL A 1 267 ? -4.413 5.538 18.067 1.00 89.38 267 VAL A CA 1
ATOM 2036 C C . VAL A 1 267 ? -4.988 4.926 19.343 1.00 89.38 267 VAL A C 1
ATOM 2038 O O . VAL A 1 267 ? -5.321 5.657 20.272 1.00 89.38 267 VAL A O 1
ATOM 2041 N N . ALA A 1 268 ? -5.003 3.592 19.447 1.00 93.00 268 ALA A N 1
ATOM 2042 C CA . ALA A 1 268 ? -5.410 2.912 20.678 1.00 93.00 268 ALA A CA 1
ATOM 2043 C C . ALA A 1 268 ? -4.567 3.378 21.881 1.00 93.00 268 ALA A C 1
ATOM 2045 O O . ALA A 1 268 ? -5.103 3.652 22.952 1.00 93.00 268 ALA A O 1
ATOM 2046 N N . ALA A 1 269 ? -3.249 3.516 21.693 1.00 91.50 269 ALA A N 1
ATOM 2047 C CA . ALA A 1 269 ? -2.326 3.990 22.721 1.00 91.50 269 ALA A CA 1
ATOM 2048 C C . ALA A 1 269 ? -2.558 5.452 23.115 1.00 91.50 269 ALA A C 1
ATOM 2050 O O . ALA A 1 269 ? -2.418 5.776 24.292 1.00 91.50 269 ALA A O 1
ATOM 2051 N N . ALA A 1 270 ? -2.918 6.316 22.165 1.00 88.25 270 ALA A N 1
ATOM 2052 C CA . ALA A 1 270 ? -3.242 7.717 22.422 1.00 88.25 270 ALA A CA 1
ATOM 2053 C C . ALA A 1 270 ? -4.556 7.880 23.205 1.00 88.25 270 ALA A C 1
ATOM 2055 O O . ALA A 1 270 ? -4.685 8.815 23.992 1.00 88.25 270 ALA A O 1
ATOM 2056 N N . CYS A 1 271 ? -5.507 6.961 23.021 1.00 89.31 271 CYS A N 1
ATOM 2057 C CA . CYS A 1 271 ? -6.774 6.931 23.755 1.00 89.31 271 CYS A CA 1
ATOM 2058 C C . CYS A 1 271 ? -6.690 6.206 25.112 1.00 89.31 271 CYS A C 1
ATOM 2060 O O . CYS A 1 271 ? -7.659 6.226 25.869 1.00 89.31 271 CYS A O 1
ATOM 2062 N N . ALA A 1 272 ? -5.573 5.543 25.424 1.00 93.38 272 ALA A N 1
ATOM 2063 C CA . ALA A 1 272 ? -5.429 4.733 26.628 1.00 93.38 272 ALA A CA 1
ATOM 2064 C C . ALA A 1 272 ? -5.083 5.563 27.878 1.00 93.38 272 ALA A C 1
ATOM 2066 O O . ALA A 1 272 ? -4.323 6.530 27.830 1.00 93.38 272 ALA A O 1
ATOM 2067 N N . GLU A 1 273 ? -5.575 5.134 29.041 1.00 94.25 273 GLU A N 1
ATOM 2068 C CA . GLU A 1 273 ? -5.204 5.713 30.331 1.00 94.25 273 GLU A CA 1
ATOM 2069 C C . GLU A 1 273 ? -3.773 5.301 30.720 1.00 94.25 273 GLU A C 1
ATOM 2071 O O . GLU A 1 273 ? -3.475 4.126 30.945 1.00 94.25 273 GLU A O 1
ATOM 2076 N N . GLY A 1 274 ? -2.877 6.278 30.861 1.00 93.44 274 GLY A N 1
ATOM 2077 C CA . GLY A 1 274 ? -1.493 6.056 31.284 1.00 93.44 274 GLY A CA 1
ATOM 2078 C C . GLY A 1 274 ? -0.495 6.108 30.130 1.00 93.44 274 GLY A C 1
ATOM 2079 O O . GLY A 1 274 ? -0.726 6.753 29.114 1.00 93.44 274 GLY A O 1
ATOM 2080 N N . ARG A 1 275 ? 0.676 5.489 30.314 1.00 94.12 275 ARG A N 1
ATOM 2081 C CA . ARG A 1 275 ? 1.782 5.562 29.350 1.00 94.12 275 ARG A CA 1
ATOM 2082 C C . ARG A 1 275 ? 1.952 4.238 28.619 1.00 94.12 275 ARG A C 1
ATOM 2084 O O . ARG A 1 275 ? 2.251 3.232 29.253 1.00 94.12 275 ARG A O 1
ATOM 2091 N N . THR A 1 276 ? 1.864 4.277 27.295 1.00 94.75 276 THR A N 1
ATOM 2092 C CA . THR A 1 276 ? 2.278 3.171 26.421 1.00 94.75 276 THR A CA 1
ATOM 2093 C C . THR A 1 276 ? 3.747 3.335 26.037 1.00 94.75 276 THR A C 1
ATOM 2095 O O . THR A 1 276 ? 4.194 4.442 25.726 1.00 94.75 276 THR A O 1
ATOM 2098 N N . ILE A 1 277 ? 4.521 2.252 26.091 1.00 93.44 277 ILE A N 1
ATOM 2099 C CA . ILE A 1 277 ? 5.943 2.226 25.730 1.00 93.44 277 ILE A CA 1
ATOM 2100 C C . ILE A 1 277 ? 6.136 1.211 24.606 1.00 93.44 277 ILE A C 1
ATOM 2102 O O . ILE A 1 277 ? 5.761 0.053 24.744 1.00 93.44 277 ILE A O 1
ATOM 2106 N N . LEU A 1 278 ? 6.755 1.655 23.514 1.00 91.12 278 LEU A N 1
ATOM 2107 C CA . LEU A 1 278 ? 7.153 0.823 22.385 1.00 91.12 278 LEU A CA 1
ATOM 2108 C C . LEU A 1 278 ? 8.679 0.878 22.242 1.00 91.12 278 LEU A C 1
ATOM 2110 O O . LEU A 1 278 ? 9.253 1.961 22.108 1.00 91.12 278 LEU A O 1
ATOM 2114 N N . ARG A 1 279 ? 9.337 -0.284 22.293 1.00 87.56 279 ARG A N 1
ATOM 2115 C CA . ARG A 1 279 ? 10.785 -0.453 22.059 1.00 87.56 279 ARG A CA 1
ATOM 2116 C C . ARG A 1 279 ? 11.007 -1.357 20.845 1.00 87.56 279 ARG A C 1
ATOM 2118 O O . ARG A 1 279 ? 10.088 -2.042 20.424 1.00 87.56 279 ARG A O 1
ATOM 2125 N N . GLY A 1 280 ? 12.204 -1.337 20.256 1.00 77.19 280 GLY A N 1
ATOM 2126 C CA . GLY A 1 280 ? 12.539 -2.215 19.121 1.00 77.19 280 GLY A CA 1
ATOM 2127 C C . GLY A 1 280 ? 11.860 -1.858 17.790 1.00 77.19 280 GLY A C 1
ATOM 2128 O O . GLY A 1 280 ? 11.888 -2.643 16.851 1.00 77.19 280 GLY A O 1
ATOM 2129 N N . ALA A 1 281 ? 11.269 -0.667 17.677 1.00 72.81 281 ALA A N 1
ATOM 2130 C CA . ALA A 1 281 ? 10.566 -0.210 16.481 1.00 72.81 281 ALA A CA 1
ATOM 2131 C C . ALA A 1 281 ? 11.477 0.520 15.471 1.00 72.81 281 ALA A C 1
ATOM 2133 O O . ALA A 1 281 ? 11.089 1.541 14.914 1.00 72.81 281 ALA A O 1
ATOM 2134 N N . GLN A 1 282 ? 12.705 0.038 15.230 1.00 70.88 282 GLN A N 1
ATOM 2135 C CA . GLN A 1 282 ? 13.612 0.697 14.267 1.00 70.88 282 GLN A CA 1
ATOM 2136 C C . GLN A 1 282 ? 13.123 0.629 12.806 1.00 70.88 282 GLN A C 1
ATOM 2138 O O . GLN A 1 282 ? 13.678 1.319 11.954 1.00 70.88 282 GLN A O 1
ATOM 2143 N N . ALA A 1 283 ? 12.131 -0.218 12.523 1.00 53.34 283 ALA A N 1
ATOM 2144 C CA . ALA A 1 283 ? 11.557 -0.442 11.199 1.00 53.34 283 ALA A CA 1
ATOM 2145 C C . ALA A 1 283 ? 10.189 0.242 10.976 1.00 53.34 283 ALA A C 1
ATOM 2147 O O . ALA A 1 283 ? 9.613 0.039 9.908 1.00 53.34 283 ALA A O 1
ATOM 2148 N N . LEU A 1 284 ? 9.670 0.994 11.963 1.00 54.34 284 LEU A N 1
ATOM 2149 C CA . LEU A 1 284 ? 8.462 1.822 11.810 1.00 54.34 284 LEU A CA 1
ATOM 2150 C C . LEU A 1 284 ? 8.756 3.146 11.098 1.00 54.34 284 LEU A C 1
ATOM 2152 O O . LEU A 1 284 ? 9.853 3.709 11.317 1.00 54.34 284 LEU A O 1
#

InterPro domains:
  IPR001986 Enolpyruvate transferase domain [PF00275] (149-283)
  IPR003099 Prephenate dehydrogenase [PS51176] (1-149)
  IPR008927 6-phosphogluconate dehydrogenase-like, C-terminal domain superfamily [SSF48179] (35-141)
  IPR013792 RNA 3'-terminal phosphate cyclase/enolpyruvate transferase, alpha/beta [SSF55205] (172-282)
  IPR036968 Enolpyruvate transferase domain superfamily [G3DSA:3.65.10.10] (159-284)
  IPR046825 Prephenate dehydrogenase, dimerization domain [PF20463] (35-131)
  IPR050812 Prephenate/Arogenate Dehydrogenase [PTHR21363] (2-156)

Radius of gyration: 22.78 Å; chains: 1; bounding box: 55×50×66 Å

Foldseek 3Di:
DAEDADDPPRDPVVVVVVQCVCVLVVDPYYYDHPVVVLLVCLQPPLLLLVVLLVVLVVLVPDPCNVVVVVPDDPVNCVSNVSVPDDPVVSVVSCVVSVVSNVVNVVVVVVVVVVVVVCVVVVVPVVVVVVVVVVVVVCVVVVCVVVVVVPPPPDPDDNPPDDPDQPAQDEDEDAADPDLQRVLLVLLVQQLHPNYKYKHFFAFDDLLNVLSVVLQVQQVWDWDWAPWDDDPPTITTIIIGHHHQGAADERDLVSCVSPVSNVVSVVVSQVSHHYHHHDPNNPPD

Organism: NCBI:txid629262

pLDDT: mean 83.63, std 15.18, range [36.09, 98.44]

Secondary structure (DSSP, 8-state):
-EEE---TTS-HHHHHHHHHHHHHTT--EEE--HHHHHHHHIIIIIHHHHHHHHHHHHHHTSTTHHHHHHT--HHHHHHHGGGGS-HHHHHHHHHHTHHHHHHHHHHHHHHHHHHHHHHHTT-HHHHHHHHHHHHHHHHHHHHHHHHHTTS--S------------TT-EEEEEPPSSHHHHHHHHHHHHHSTT-EEEEEEEE--HHHHHHHHHHHHTT-EEEEEEEEEETTEEEEEEEEE----B--EE-GGGTTTSGGGHHHHHHHHHTSBS--EE-S-TT-